Protein AF-A0A3P7J749-F1 (afdb_monomer)

Radius of gyration: 16.27 Å; Cα contacts (8 Å, |Δi|>4): 356; chains: 1; bounding box: 42×40×40 Å

Foldseek 3Di:
DDFDFQFPDDDDPVVCVVPLGAGATEDEDQLVDPDALLRSLCVVVVVQVVFAAEAAYEYEQEDLVRADQDLVSLVVRVVVNVVSCVVVNHAYAYEEELVSCCSNNVQAQDDLRYAYEYEDWQDAEDVTFDDQDCPPDDDTRNDPDHQKYFRHAQYQDPNDGHTDMDGDPVLCVQSVPDDDPPPGHYYDRSD

Sequence (191 aa):
MIIDLHTVRTSNQSVLNAADLGTEVYMSPNPTSTKTGPEQLQELYTNLQANFNVKAIWIQVTSPVKWEPTVAKNIQFISSIIQAAKAYGLAVGIYTSAYDWQQITNDWLGPTDTLLWYWSVLGPGPMAETSNNFEDYHPFGPWKTPAVKQFGQQEPICGQTVNRDVFTPTVLAARSAFTASDGKIQIGGYV

Organism: Strongylus vulgaris (NCBI:txid40348)

Nearest PDB structures (foldseek):
  7s2k-assembly1_B-2  TM=5.329E-01  e=3.077E-02  uncultured bacterium
  2odo-assembly2_D  TM=4.905E-01  e=7.190E-01  Pseudomonas fluorescens
  5hmq-assembly1_A  TM=5.340E-01  e=1.058E+00  Pseudomonas putida KT2440
  5hmq-assembly3_D  TM=5.362E-01  e=1.058E+00  Pseudomonas putida KT2440
  2oog-assembly2_B  TM=5.414E-01  e=1.283E+00  Staphylococcus aureus subsp. aureus N315

Mean predicted aligned error: 7.11 Å

pLDDT: mean 83.07, std 19.98, range [24.33, 98.56]

Structure (mmCIF, N/CA/C/O backbone):
data_AF-A0A3P7J749-F1
#
_entry.id   AF-A0A3P7J749-F1
#
loop_
_atom_site.group_PDB
_atom_site.id
_atom_site.type_symbol
_atom_site.label_atom_id
_atom_site.label_alt_id
_atom_site.label_comp_id
_atom_site.label_asym_id
_atom_site.label_entity_id
_atom_site.label_seq_id
_atom_site.pdbx_PDB_ins_code
_atom_site.Cartn_x
_atom_site.Cartn_y
_atom_site.Cartn_z
_atom_site.occupancy
_atom_site.B_iso_or_equiv
_atom_site.auth_seq_id
_atom_site.auth_comp_id
_atom_site.auth_asym_id
_atom_site.auth_atom_id
_atom_site.pdbx_PDB_model_num
ATOM 1 N N . MET A 1 1 ? -7.971 13.727 -2.329 1.00 26.92 1 MET A N 1
ATOM 2 C CA . MET A 1 1 ? -7.972 12.356 -1.793 1.00 26.92 1 MET A CA 1
ATOM 3 C C . MET A 1 1 ? -8.886 11.550 -2.686 1.00 26.92 1 MET A C 1
ATOM 5 O O . MET A 1 1 ? -10.073 11.836 -2.730 1.00 26.92 1 MET A O 1
ATOM 9 N N . ILE A 1 2 ? -8.301 10.677 -3.500 1.00 24.33 2 ILE A N 1
ATOM 10 C CA . ILE A 1 2 ? -9.057 9.739 -4.328 1.00 24.33 2 ILE A CA 1
ATOM 11 C C . ILE A 1 2 ? -9.310 8.543 -3.412 1.00 24.33 2 ILE A C 1
ATOM 13 O O . ILE A 1 2 ? -8.357 7.908 -2.968 1.00 24.33 2 ILE A O 1
ATOM 17 N N . ILE A 1 3 ? -10.570 8.328 -3.039 1.00 28.81 3 ILE A N 1
ATOM 18 C CA . ILE A 1 3 ? -11.011 7.062 -2.459 1.00 28.81 3 ILE A CA 1
ATOM 19 C C . ILE A 1 3 ? -11.320 6.205 -3.672 1.00 28.81 3 ILE A C 1
ATOM 21 O O . ILE A 1 3 ? -12.324 6.432 -4.342 1.00 28.81 3 ILE A O 1
ATOM 25 N N . ASP A 1 4 ? -10.412 5.304 -4.006 1.00 32.25 4 ASP A N 1
ATOM 26 C CA . ASP A 1 4 ? -10.707 4.266 -4.973 1.00 32.25 4 ASP A CA 1
ATOM 27 C C . ASP A 1 4 ? -10.992 3.003 -4.159 1.00 32.25 4 ASP A C 1
ATOM 29 O O . ASP A 1 4 ? -10.250 2.612 -3.258 1.00 32.25 4 ASP A O 1
ATOM 33 N N . LEU A 1 5 ? -12.202 2.495 -4.345 1.00 34.72 5 LEU A N 1
ATOM 34 C CA . LEU A 1 5 ? -12.727 1.354 -3.626 1.00 34.72 5 LEU A CA 1
ATOM 35 C C . LEU A 1 5 ? -12.514 0.171 -4.565 1.00 34.72 5 LEU A C 1
ATOM 37 O O . LEU A 1 5 ? -13.375 -0.096 -5.404 1.00 34.72 5 LEU A O 1
ATOM 41 N N . HIS A 1 6 ? -11.381 -0.535 -4.448 1.00 42.22 6 HIS A N 1
ATOM 42 C CA . HIS A 1 6 ? -11.204 -1.817 -5.141 1.00 42.22 6 HIS A CA 1
ATOM 43 C C . HIS A 1 6 ? -12.158 -2.831 -4.521 1.00 42.22 6 HIS A C 1
ATOM 45 O O . HIS A 1 6 ? -11.840 -3.592 -3.612 1.00 42.22 6 HIS A O 1
ATOM 51 N N . THR A 1 7 ? -13.386 -2.806 -5.018 1.00 34.72 7 THR A N 1
ATOM 52 C CA . THR A 1 7 ? -14.365 -3.844 -4.769 1.00 34.72 7 THR A CA 1
ATOM 53 C C . THR A 1 7 ? -13.998 -5.000 -5.684 1.00 34.72 7 THR A C 1
ATOM 55 O O . THR A 1 7 ? -14.040 -4.863 -6.910 1.00 34.72 7 THR A O 1
ATOM 58 N N . VAL A 1 8 ? -13.727 -6.176 -5.117 1.00 37.50 8 VAL A N 1
ATOM 59 C CA . VAL A 1 8 ? -14.026 -7.416 -5.834 1.00 37.50 8 VAL A CA 1
ATOM 60 C C . VAL A 1 8 ? -15.555 -7.439 -5.979 1.00 37.50 8 VAL A C 1
ATOM 62 O O . VAL A 1 8 ? -16.259 -7.982 -5.140 1.00 37.50 8 VAL A O 1
ATOM 65 N N . ARG A 1 9 ? -16.043 -6.791 -7.051 1.00 33.16 9 ARG A N 1
ATOM 66 C CA . ARG A 1 9 ? -17.439 -6.606 -7.511 1.00 33.16 9 ARG A CA 1
ATOM 67 C C . ARG A 1 9 ? -18.256 -5.435 -6.917 1.00 33.16 9 ARG A C 1
ATOM 69 O O . ARG A 1 9 ? -18.730 -5.469 -5.794 1.00 33.16 9 ARG A O 1
ATOM 76 N N . THR A 1 10 ? -18.510 -4.459 -7.800 1.00 31.59 10 THR A N 1
ATOM 77 C CA . THR A 1 10 ? -19.740 -3.653 -8.009 1.00 31.59 10 THR A CA 1
ATOM 78 C C . THR A 1 10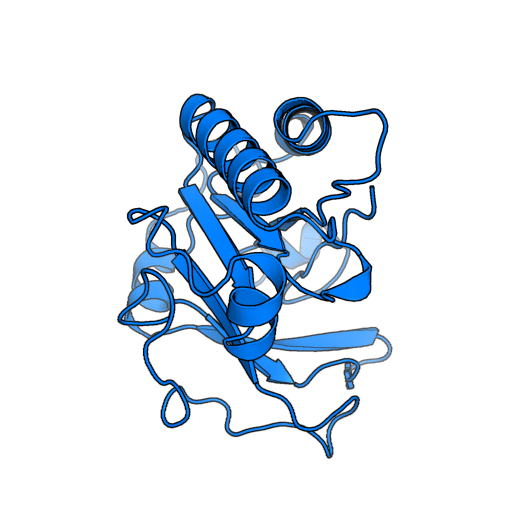 ? -20.405 -2.927 -6.826 1.00 31.59 10 THR A C 1
ATOM 80 O O . THR A 1 10 ? -21.143 -3.529 -6.057 1.00 31.59 10 THR A O 1
ATOM 83 N N . SER A 1 11 ? -20.231 -1.599 -6.811 1.00 31.61 11 SER A N 1
ATOM 84 C CA . SER A 1 11 ? -21.158 -0.455 -6.596 1.00 31.61 11 SER A CA 1
ATOM 85 C C . SER A 1 11 ? -22.596 -0.574 -6.025 1.00 31.61 11 SER A C 1
ATOM 87 O O . SER A 1 11 ? -23.291 0.438 -6.023 1.00 31.61 11 SER A O 1
ATOM 89 N N . ASN A 1 12 ? -23.075 -1.699 -5.487 1.00 35.78 12 ASN A N 1
ATOM 90 C CA . ASN A 1 12 ? -24.399 -1.795 -4.856 1.00 35.78 12 ASN A CA 1
ATOM 91 C C . ASN A 1 12 ? -24.338 -2.601 -3.548 1.00 35.78 12 ASN A C 1
ATOM 93 O O . ASN A 1 12 ? -24.046 -3.796 -3.559 1.00 35.78 12 ASN A O 1
ATOM 97 N N . GLN A 1 13 ? -24.709 -1.960 -2.433 1.00 39.53 13 GLN A N 1
ATOM 98 C CA . GLN A 1 13 ? -24.795 -2.541 -1.079 1.00 39.53 13 GLN A CA 1
ATOM 99 C C . GLN A 1 13 ? -25.553 -3.887 -1.037 1.00 39.53 13 GLN A C 1
ATOM 101 O O . GLN A 1 13 ? -25.248 -4.754 -0.224 1.00 39.53 13 GLN A O 1
ATOM 106 N N . SER A 1 14 ? -26.535 -4.085 -1.924 1.00 35.44 14 SER A N 1
ATOM 107 C CA . SER A 1 14 ? -27.354 -5.301 -2.002 1.00 35.44 14 SER A CA 1
ATOM 108 C C . SER A 1 14 ? -26.658 -6.500 -2.659 1.00 35.44 14 SER A C 1
ATOM 110 O O . SER A 1 14 ? -27.045 -7.634 -2.388 1.00 35.44 14 SER A O 1
ATOM 112 N N . VAL A 1 15 ? -25.636 -6.284 -3.495 1.00 39.41 15 VAL A N 1
ATOM 113 C CA . VAL A 1 15 ? -24.919 -7.360 -4.209 1.00 39.41 15 VAL A CA 1
ATOM 114 C C . VAL A 1 15 ? -23.793 -7.941 -3.350 1.00 39.41 15 VAL A C 1
ATOM 116 O O . VAL A 1 15 ? -23.553 -9.146 -3.394 1.00 39.41 15 VAL A O 1
ATOM 119 N N . LEU A 1 16 ? -23.159 -7.112 -2.515 1.00 40.31 16 LEU A N 1
ATOM 120 C CA . LEU A 1 16 ? -22.090 -7.526 -1.598 1.00 40.31 16 LEU A CA 1
ATOM 121 C C . LEU A 1 16 ? -22.583 -8.548 -0.559 1.00 40.31 16 LEU A C 1
ATOM 123 O O . LEU A 1 16 ? -21.931 -9.564 -0.338 1.00 40.31 16 LEU A O 1
ATOM 127 N N . ASN A 1 17 ? -23.787 -8.343 -0.011 1.00 39.31 17 ASN A N 1
ATOM 128 C CA . ASN A 1 17 ? -24.406 -9.269 0.947 1.00 39.31 17 ASN A CA 1
ATOM 129 C C . ASN A 1 17 ? -24.832 -10.613 0.327 1.00 39.31 17 ASN A C 1
ATOM 131 O O . ASN A 1 17 ? -24.989 -11.592 1.048 1.00 39.31 17 ASN A O 1
ATOM 135 N N . ALA A 1 18 ? -25.051 -10.674 -0.991 1.00 33.12 18 ALA A N 1
ATOM 136 C CA . ALA A 1 18 ? -25.583 -11.862 -1.663 1.00 33.12 18 ALA A CA 1
ATOM 137 C C . ALA A 1 18 ? -24.499 -12.843 -2.149 1.00 33.12 18 ALA A C 1
ATOM 139 O O . ALA A 1 18 ? -24.830 -13.959 -2.545 1.00 33.12 18 ALA A O 1
ATOM 140 N N . ALA A 1 19 ? -23.225 -12.435 -2.153 1.00 43.31 19 ALA A N 1
ATOM 141 C CA . ALA A 1 19 ? -22.139 -13.195 -2.775 1.00 43.31 19 ALA A CA 1
ATOM 142 C C . ALA A 1 19 ? -20.995 -13.594 -1.821 1.00 43.31 19 ALA A C 1
ATOM 144 O O . ALA A 1 19 ? -20.033 -14.193 -2.295 1.00 43.31 19 ALA A O 1
ATOM 145 N N . ASP A 1 20 ? -21.087 -13.276 -0.522 1.00 48.56 20 ASP A N 1
ATOM 146 C CA . ASP A 1 20 ? -20.036 -13.539 0.486 1.00 48.56 20 ASP A CA 1
ATOM 147 C C . ASP A 1 20 ? -18.649 -13.005 0.064 1.00 48.56 20 ASP A C 1
ATOM 149 O O . ASP A 1 20 ? -17.594 -13.604 0.278 1.00 48.56 20 ASP A O 1
ATOM 153 N N . LEU A 1 21 ? -18.650 -11.865 -0.633 1.00 55.81 21 LEU A N 1
ATOM 154 C CA . LEU A 1 21 ? -17.439 -11.249 -1.158 1.00 55.81 21 LEU A CA 1
ATOM 155 C C . LEU A 1 21 ? -16.881 -10.287 -0.114 1.00 55.81 21 LEU A C 1
ATOM 157 O O . LEU A 1 21 ? -17.451 -9.223 0.136 1.00 55.81 21 LEU A O 1
ATOM 161 N N . GLY A 1 22 ? -15.742 -10.655 0.475 1.00 64.81 22 GLY A N 1
ATOM 162 C CA . GLY A 1 22 ? -14.985 -9.761 1.345 1.00 64.81 22 GLY A CA 1
ATOM 163 C C . GLY A 1 22 ? -14.679 -8.438 0.637 1.00 64.81 22 GLY A C 1
ATOM 164 O O . GLY A 1 22 ? -14.248 -8.422 -0.518 1.00 64.81 22 GLY A O 1
ATOM 165 N N . THR A 1 23 ? -14.931 -7.324 1.323 1.00 74.75 23 THR A N 1
ATOM 166 C CA . THR A 1 23 ? -14.656 -5.975 0.815 1.00 74.75 23 THR A CA 1
ATOM 167 C C . THR A 1 23 ? -13.385 -5.449 1.462 1.00 74.75 23 THR A C 1
ATOM 169 O O . THR A 1 23 ? -13.290 -5.418 2.683 1.00 74.75 23 THR A O 1
ATOM 172 N N . GLU A 1 24 ? -12.428 -4.999 0.659 1.00 80.31 24 GLU A N 1
ATOM 173 C CA . GLU A 1 24 ? -11.208 -4.330 1.115 1.00 80.31 24 GLU A CA 1
ATOM 174 C C . GLU A 1 24 ? -11.256 -2.850 0.704 1.00 80.31 24 GLU A C 1
ATOM 176 O O . GLU A 1 24 ? -11.949 -2.476 -0.243 1.00 80.31 24 GLU A O 1
ATOM 181 N N . VAL A 1 25 ? -10.533 -1.990 1.421 1.00 85.88 25 VAL A N 1
ATOM 182 C CA . VAL A 1 25 ? -10.400 -0.568 1.072 1.00 85.88 25 VAL A CA 1
ATOM 183 C C . VAL A 1 25 ? -8.941 -0.165 1.098 1.00 85.88 25 VAL A C 1
ATOM 185 O O . VAL A 1 25 ? -8.191 -0.603 1.973 1.00 85.88 25 VAL A O 1
ATOM 188 N N . TYR A 1 26 ? -8.549 0.715 0.183 1.00 88.00 26 TYR A N 1
ATOM 189 C CA . TYR A 1 26 ? -7.258 1.370 0.256 1.00 88.00 26 TYR A CA 1
ATOM 190 C C . TYR A 1 26 ? -7.395 2.886 0.297 1.00 88.00 26 TYR A C 1
ATOM 192 O O . TYR A 1 26 ? -8.353 3.475 -0.201 1.00 88.00 26 TYR A O 1
ATOM 200 N N . MET A 1 27 ? -6.400 3.525 0.899 1.00 92.38 27 MET A N 1
ATOM 201 C CA . MET A 1 27 ? -6.177 4.956 0.774 1.00 92.38 27 MET A CA 1
ATOM 202 C C . MET A 1 27 ? -5.081 5.216 -0.253 1.00 92.38 27 MET A C 1
ATOM 204 O O . MET A 1 27 ? -4.057 4.533 -0.245 1.00 92.38 27 MET A O 1
ATOM 208 N N . SER A 1 28 ? -5.270 6.235 -1.090 1.00 93.50 28 SER A N 1
ATOM 209 C CA . SER A 1 28 ? -4.218 6.829 -1.918 1.00 93.50 28 SER A CA 1
ATOM 210 C C . SER A 1 28 ? -3.639 8.045 -1.192 1.00 93.50 28 SER A C 1
ATOM 212 O O . SER A 1 28 ? -4.253 9.120 -1.239 1.00 93.50 28 SER A O 1
ATOM 214 N N . PRO A 1 29 ? -2.494 7.910 -0.498 1.00 93.88 29 PRO A N 1
ATOM 215 C CA . PRO A 1 29 ? -1.914 9.002 0.263 1.00 93.88 29 PRO A CA 1
ATOM 216 C C . PRO A 1 29 ? -1.421 10.112 -0.667 1.00 93.88 29 PRO A C 1
ATOM 218 O O . PRO A 1 29 ? -0.960 9.860 -1.780 1.00 93.88 29 PRO A O 1
ATOM 221 N N . ASN A 1 30 ? -1.499 11.350 -0.192 1.00 94.50 30 ASN A N 1
ATOM 222 C CA . ASN A 1 30 ? -0.971 12.516 -0.886 1.00 94.50 30 ASN A CA 1
ATOM 223 C C . ASN A 1 30 ? 0.073 13.216 0.001 1.00 94.50 30 ASN A C 1
ATOM 225 O O . ASN A 1 30 ? -0.301 14.109 0.767 1.00 94.50 30 ASN A O 1
ATOM 229 N N . PRO A 1 31 ? 1.356 12.815 -0.057 1.00 93.31 31 PRO A N 1
ATOM 230 C CA . PRO A 1 31 ? 2.399 13.377 0.801 1.00 93.31 31 PRO A CA 1
ATOM 231 C C . PRO A 1 31 ? 2.688 14.857 0.515 1.00 93.31 31 PRO A C 1
ATOM 233 O O . PRO A 1 31 ? 3.169 15.553 1.401 1.00 93.31 31 PRO A O 1
ATOM 236 N N . THR A 1 32 ? 2.330 15.362 -0.673 1.00 90.00 32 THR A N 1
ATOM 237 C CA . THR A 1 32 ? 2.506 16.774 -1.055 1.00 90.00 32 THR A CA 1
ATOM 238 C C . THR A 1 32 ? 1.294 17.648 -0.693 1.00 90.00 32 THR A C 1
ATOM 240 O O . THR A 1 32 ? 1.193 18.796 -1.127 1.00 90.00 32 THR A O 1
ATOM 243 N N . SER A 1 33 ? 0.310 17.100 0.029 1.00 92.81 33 SER A N 1
ATOM 244 C CA . SER A 1 33 ? -0.849 17.848 0.524 1.00 92.81 33 SER A CA 1
ATOM 245 C C . SER A 1 33 ? -0.475 18.747 1.707 1.00 92.81 33 SER A C 1
ATOM 247 O O . SER A 1 33 ? 0.527 18.536 2.378 1.00 92.81 33 SER A O 1
ATOM 249 N N . THR A 1 34 ? -1.339 19.712 2.028 1.00 93.88 34 THR A N 1
ATOM 250 C CA . THR A 1 34 ? -1.275 20.443 3.301 1.00 93.88 34 THR A CA 1
ATOM 251 C C . THR A 1 34 ? -1.708 19.595 4.501 1.00 93.88 34 THR A C 1
ATOM 253 O O . THR A 1 34 ? -1.425 19.983 5.630 1.00 93.88 34 THR A O 1
ATOM 256 N N . LYS A 1 35 ? -2.389 18.460 4.277 1.00 95.12 35 LYS A N 1
ATOM 257 C CA . LYS A 1 35 ? -2.822 17.531 5.331 1.00 95.12 35 LYS A CA 1
ATOM 258 C C . LYS A 1 35 ? -1.762 16.475 5.607 1.00 95.12 35 LYS A C 1
ATOM 260 O O . LYS A 1 35 ? -1.251 15.838 4.682 1.00 95.12 35 LYS A O 1
ATOM 265 N N . THR A 1 36 ? -1.519 16.222 6.882 1.00 97.50 36 THR A N 1
ATOM 266 C CA . THR A 1 36 ? -0.679 15.132 7.377 1.00 97.50 36 THR A CA 1
ATOM 267 C C . THR A 1 36 ? -1.275 13.759 7.047 1.00 97.50 36 THR A C 1
ATOM 269 O O . THR A 1 36 ? -2.463 13.618 6.751 1.00 97.50 36 THR A O 1
ATOM 272 N N . GLY A 1 37 ? -0.445 12.717 7.121 1.00 96.44 37 GLY A N 1
ATOM 273 C CA . GLY A 1 37 ? -0.883 11.334 6.932 1.00 96.44 37 GLY A CA 1
ATOM 274 C C . GLY A 1 37 ? -2.047 10.929 7.853 1.00 96.44 37 GLY A C 1
ATOM 275 O O . GLY A 1 37 ? -3.052 10.422 7.349 1.00 96.4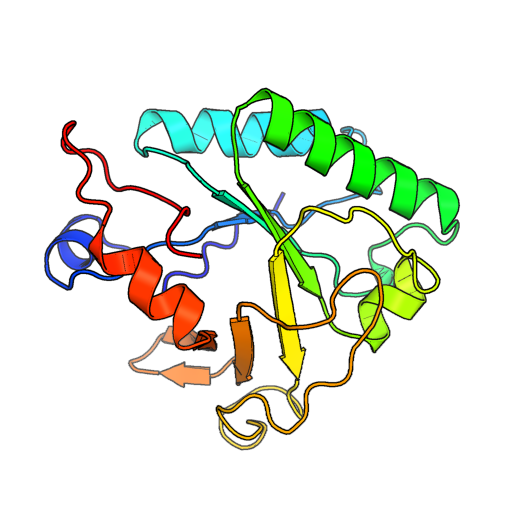4 37 GLY A O 1
ATOM 276 N N . PRO A 1 38 ? -1.973 11.196 9.173 1.00 98.12 38 PRO A N 1
ATOM 277 C CA . PRO A 1 38 ? -3.061 10.913 10.104 1.00 98.12 38 PRO A CA 1
ATOM 278 C C . PRO A 1 38 ? -4.364 11.640 9.768 1.00 98.12 38 PRO A C 1
ATOM 280 O O . PRO A 1 38 ? -5.420 11.025 9.852 1.00 98.12 38 PRO A O 1
ATOM 283 N N . GLU A 1 39 ? -4.315 12.903 9.334 1.00 97.69 39 GLU A N 1
ATOM 284 C CA . GLU A 1 39 ? -5.521 13.646 8.932 1.00 97.69 39 GLU A CA 1
ATOM 285 C C . GLU A 1 39 ? -6.179 13.028 7.691 1.00 97.69 39 GLU A C 1
ATOM 287 O O . GLU A 1 39 ? -7.398 12.861 7.652 1.00 97.69 39 GLU A O 1
ATOM 292 N N . GLN A 1 40 ? -5.380 12.626 6.692 1.00 97.19 40 GLN A N 1
ATOM 293 C CA . GLN A 1 40 ? 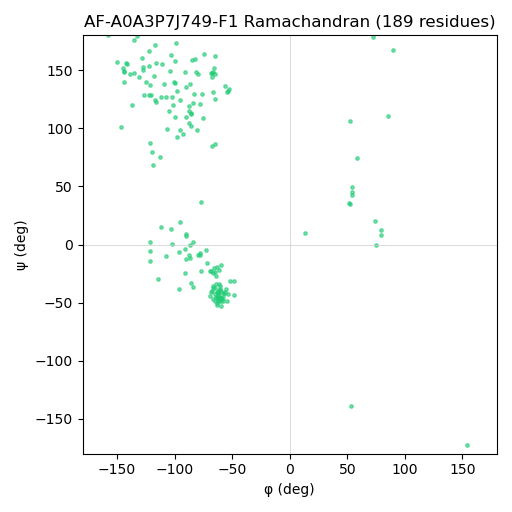-5.898 11.944 5.498 1.00 97.19 40 GLN A CA 1
ATOM 294 C C . GLN A 1 40 ? -6.560 10.609 5.852 1.00 97.19 40 GLN A C 1
ATOM 296 O O . GLN A 1 40 ? -7.626 10.281 5.329 1.00 97.19 40 GLN A O 1
ATOM 301 N N . LEU A 1 41 ? -5.957 9.852 6.771 1.00 96.31 41 LEU A N 1
ATOM 302 C CA . LEU A 1 41 ? -6.544 8.614 7.264 1.00 96.31 41 LEU A CA 1
ATOM 303 C C . LEU A 1 41 ? -7.832 8.861 8.058 1.00 96.31 41 LEU A C 1
ATOM 305 O O . LEU A 1 41 ? -8.823 8.165 7.846 1.00 96.31 41 LEU A O 1
ATOM 309 N N . GLN A 1 42 ? -7.820 9.823 8.980 1.00 95.38 42 GLN A N 1
ATOM 310 C CA . GLN A 1 42 ? -8.958 10.123 9.844 1.00 95.38 42 GLN A CA 1
ATOM 311 C C . GLN A 1 42 ? -10.198 10.482 9.021 1.00 95.38 42 GLN A C 1
ATOM 313 O O . GLN A 1 42 ? -11.297 10.021 9.335 1.00 95.38 42 GLN A O 1
ATOM 318 N N . GLU A 1 43 ? -10.028 11.265 7.957 1.00 93.50 43 GLU A N 1
ATOM 319 C CA . GLU A 1 43 ? -11.110 11.616 7.036 1.00 93.50 43 GLU A CA 1
ATOM 320 C C . GLU A 1 43 ? -11.685 10.390 6.326 1.00 93.50 43 GLU A C 1
ATOM 322 O O . GLU A 1 43 ? -12.905 10.223 6.285 1.00 93.50 43 GLU A O 1
ATOM 327 N N . LEU A 1 44 ? -10.831 9.505 5.803 1.00 90.88 44 LEU A N 1
ATOM 328 C CA . LEU A 1 44 ? -11.284 8.251 5.200 1.00 90.88 44 LEU A CA 1
ATOM 329 C C . LEU A 1 44 ? -12.045 7.393 6.220 1.00 90.88 44 LEU A C 1
ATOM 331 O O . LEU A 1 44 ? -13.178 6.980 5.973 1.00 90.88 44 LEU A O 1
ATOM 335 N N . TYR A 1 45 ? -11.427 7.141 7.370 1.00 91.50 45 TYR A N 1
ATOM 336 C CA . TYR A 1 45 ? -11.947 6.243 8.392 1.00 91.50 45 TYR A CA 1
ATOM 337 C C . TYR A 1 45 ? -13.286 6.726 8.956 1.00 91.50 45 TYR A C 1
ATOM 339 O O . TYR A 1 45 ? -14.244 5.955 8.993 1.00 91.50 45 TYR A O 1
ATOM 347 N N . THR A 1 46 ? -13.393 8.009 9.312 1.00 90.75 46 THR A N 1
ATOM 348 C CA . THR A 1 46 ? -14.630 8.586 9.868 1.00 90.75 46 THR A CA 1
ATOM 349 C C . THR A 1 46 ? -15.792 8.480 8.878 1.00 90.75 46 THR A C 1
ATOM 351 O O . THR A 1 46 ? -16.910 8.146 9.270 1.00 90.75 46 THR A O 1
ATOM 354 N N . ASN A 1 47 ? -15.529 8.699 7.585 1.00 88.12 47 ASN A N 1
ATOM 355 C CA . ASN A 1 47 ? -16.548 8.568 6.542 1.00 88.12 47 ASN A CA 1
ATOM 356 C C . ASN A 1 47 ? -17.006 7.115 6.355 1.00 88.12 47 ASN A C 1
ATOM 358 O O . ASN A 1 47 ? -18.200 6.862 6.186 1.00 88.12 47 ASN A O 1
ATOM 362 N N . LEU A 1 48 ? -16.083 6.150 6.409 1.00 86.88 48 LEU A N 1
ATOM 363 C CA . LEU A 1 48 ? -16.425 4.733 6.276 1.00 86.88 48 LEU A CA 1
ATOM 364 C C . LEU A 1 48 ? -17.206 4.218 7.489 1.00 86.88 48 LEU A C 1
ATOM 366 O O . LEU A 1 48 ? -18.220 3.539 7.327 1.00 86.88 48 LEU A O 1
ATOM 370 N N . GLN A 1 49 ? -16.791 4.567 8.708 1.00 87.50 49 GLN A N 1
ATOM 371 C CA . GLN A 1 49 ? -17.411 4.037 9.927 1.00 87.50 49 GLN A CA 1
ATOM 372 C C . GLN A 1 49 ? -18.881 4.421 10.121 1.00 87.50 49 GLN A C 1
ATOM 374 O O . GLN A 1 49 ? -19.612 3.732 10.845 1.00 87.50 49 GLN A O 1
ATOM 379 N N . ALA A 1 50 ? -19.347 5.469 9.436 1.00 86.62 50 ALA A N 1
ATOM 380 C CA . ALA A 1 50 ? -20.762 5.819 9.402 1.00 86.62 50 ALA A CA 1
ATOM 381 C C . ALA A 1 50 ? -21.629 4.620 8.971 1.00 86.62 50 ALA A C 1
ATOM 383 O O . ALA A 1 50 ? -22.628 4.316 9.624 1.00 86.62 50 ALA A O 1
ATOM 384 N N . ASN A 1 51 ? -21.189 3.874 7.950 1.00 81.56 51 ASN A N 1
ATOM 385 C CA . ASN A 1 51 ? -21.977 2.811 7.316 1.00 81.56 51 ASN A CA 1
ATOM 386 C C . ASN A 1 51 ? -21.322 1.419 7.365 1.00 81.56 51 ASN A C 1
ATOM 388 O O . ASN A 1 51 ? -22.004 0.423 7.130 1.00 81.56 51 ASN A O 1
ATOM 392 N N . PHE A 1 52 ? -20.032 1.334 7.698 1.00 83.44 52 PHE A N 1
ATOM 393 C CA . PHE A 1 52 ? -19.244 0.102 7.620 1.00 83.44 52 PHE A CA 1
ATOM 394 C C . PHE A 1 52 ? -18.531 -0.227 8.932 1.00 83.44 52 PHE A C 1
ATOM 396 O O . PHE A 1 52 ? -18.168 0.660 9.705 1.00 83.44 52 PHE A O 1
ATOM 403 N N . ASN A 1 53 ? -18.278 -1.515 9.155 1.00 85.81 53 ASN A N 1
ATOM 404 C CA . ASN A 1 53 ? -17.379 -1.988 10.203 1.00 85.81 53 ASN A CA 1
ATOM 405 C C . ASN A 1 53 ? -15.976 -2.157 9.606 1.00 85.81 53 ASN A C 1
ATOM 407 O O . ASN A 1 53 ? -15.679 -3.168 8.975 1.00 85.81 53 ASN A O 1
ATOM 411 N N . VAL A 1 54 ? -15.133 -1.135 9.749 1.00 87.38 54 VAL A N 1
ATOM 412 C CA . VAL A 1 54 ? -13.777 -1.131 9.179 1.00 87.38 54 VAL A CA 1
ATOM 413 C C . VAL A 1 54 ? -12.819 -1.861 10.119 1.00 87.38 54 VAL A C 1
ATOM 415 O O . VAL A 1 54 ? -12.681 -1.477 11.280 1.00 87.38 54 VAL A O 1
ATOM 418 N N . LYS A 1 55 ? -12.166 -2.911 9.619 1.00 89.94 55 LYS A N 1
ATOM 419 C CA . LYS A 1 55 ? -11.201 -3.755 10.341 1.00 89.94 55 LYS A CA 1
ATOM 420 C C . LYS A 1 55 ? -9.789 -3.665 9.788 1.00 89.94 55 LYS A C 1
ATOM 422 O O . LYS A 1 55 ? -8.838 -3.814 10.549 1.00 89.94 55 LYS A O 1
ATOM 427 N N . ALA A 1 56 ? -9.647 -3.411 8.493 1.00 88.75 56 ALA A N 1
ATOM 428 C CA . ALA A 1 56 ? -8.350 -3.229 7.865 1.00 88.75 56 ALA A CA 1
ATOM 429 C C . ALA A 1 56 ? -8.398 -2.144 6.794 1.00 88.75 56 ALA A C 1
ATOM 431 O O . ALA A 1 56 ? -9.458 -1.858 6.232 1.00 88.75 56 ALA A O 1
ATOM 432 N N . ILE A 1 57 ? -7.234 -1.566 6.518 1.00 91.38 57 ILE A N 1
ATOM 433 C CA . ILE A 1 57 ? -7.019 -0.642 5.407 1.00 91.38 57 ILE A CA 1
ATOM 434 C C . ILE A 1 57 ? -5.721 -0.991 4.682 1.00 91.38 57 ILE A C 1
ATOM 436 O O . ILE A 1 57 ? -4.732 -1.398 5.298 1.00 91.38 57 ILE A O 1
ATOM 440 N N . TRP A 1 58 ? -5.703 -0.748 3.380 1.00 94.56 58 TRP A N 1
ATOM 441 C CA . TRP A 1 58 ? -4.498 -0.790 2.563 1.00 94.56 58 TRP A CA 1
ATOM 442 C C . TRP A 1 58 ? -3.979 0.628 2.311 1.00 94.56 58 TRP A C 1
ATOM 444 O O . TRP A 1 58 ? -4.743 1.557 2.059 1.00 94.56 58 TRP A O 1
ATOM 454 N N . ILE A 1 59 ? -2.668 0.823 2.361 1.00 96.56 59 ILE A N 1
ATOM 455 C CA . ILE A 1 59 ? -2.018 2.092 2.026 1.00 96.56 59 ILE A CA 1
ATOM 456 C C . ILE A 1 59 ? -1.363 1.917 0.661 1.00 96.56 59 ILE A C 1
ATOM 458 O O . ILE A 1 59 ? -0.437 1.119 0.515 1.00 96.56 59 ILE A O 1
ATOM 462 N N . GLN A 1 60 ? -1.829 2.656 -0.344 1.00 97.12 60 GLN A N 1
ATOM 463 C CA . GLN A 1 60 ? -1.236 2.628 -1.678 1.00 97.12 60 GLN A CA 1
ATOM 464 C C . GLN A 1 60 ? 0.088 3.399 -1.688 1.00 97.12 60 GLN A C 1
ATOM 466 O O . GLN A 1 60 ? 0.113 4.627 -1.649 1.00 97.12 60 GLN A O 1
ATOM 471 N N . VAL A 1 61 ? 1.194 2.668 -1.792 1.00 97.88 61 VAL A N 1
ATOM 472 C CA . VAL A 1 61 ? 2.559 3.191 -1.913 1.00 97.88 61 VAL A CA 1
ATOM 473 C C . VAL A 1 61 ? 3.078 2.844 -3.303 1.00 97.88 61 VAL A C 1
ATOM 475 O O . VAL A 1 61 ? 3.845 1.909 -3.495 1.00 97.88 61 VAL A O 1
ATOM 478 N N . THR A 1 62 ? 2.588 3.579 -4.298 1.00 96.44 62 THR A N 1
ATOM 479 C CA . THR A 1 62 ? 2.926 3.390 -5.716 1.00 96.44 62 THR A CA 1
ATOM 480 C C . THR A 1 62 ? 3.207 4.731 -6.378 1.00 96.44 62 THR A C 1
ATOM 482 O O . THR A 1 62 ? 2.998 5.783 -5.765 1.00 96.44 62 THR A O 1
ATOM 485 N N . SER A 1 63 ? 3.608 4.702 -7.653 1.00 95.56 63 SER A N 1
ATOM 486 C CA . SER A 1 63 ? 3.823 5.903 -8.470 1.00 95.56 63 SER A CA 1
ATOM 487 C C . SER A 1 63 ? 4.866 6.844 -7.846 1.00 95.56 63 SER A C 1
ATOM 489 O O . SER A 1 63 ? 4.486 7.899 -7.334 1.00 95.56 63 SER A O 1
ATOM 491 N N . PRO A 1 64 ? 6.174 6.522 -7.901 1.00 97.44 64 PRO A N 1
ATOM 492 C CA . PRO A 1 64 ? 7.226 7.257 -7.188 1.00 97.44 64 PRO A CA 1
ATOM 493 C C . PRO A 1 64 ? 7.214 8.772 -7.428 1.00 97.44 64 PRO A C 1
ATOM 495 O O . PRO A 1 64 ? 7.487 9.553 -6.527 1.00 97.44 64 PRO A O 1
ATOM 498 N N . VAL A 1 65 ? 6.779 9.198 -8.616 1.00 96.56 65 VAL A N 1
ATOM 499 C CA . VAL A 1 65 ? 6.599 10.609 -8.998 1.00 96.56 65 VAL A CA 1
ATOM 500 C C . VAL A 1 65 ? 5.599 11.399 -8.137 1.00 96.56 65 VAL A C 1
ATOM 502 O O . VAL A 1 65 ? 5.603 12.624 -8.187 1.00 96.56 65 VAL A O 1
ATOM 505 N N . LYS A 1 66 ? 4.722 10.730 -7.377 1.00 95.56 66 LYS A N 1
ATOM 506 C CA . LYS A 1 66 ? 3.754 11.360 -6.457 1.00 95.56 66 LYS A CA 1
ATOM 507 C C . LYS A 1 66 ? 4.295 11.530 -5.033 1.00 95.56 66 LYS A C 1
ATOM 509 O O . LYS A 1 66 ? 3.589 12.069 -4.183 1.00 95.56 66 LYS A O 1
ATOM 514 N N . TRP A 1 67 ? 5.501 11.039 -4.765 1.00 97.38 67 TRP A N 1
ATOM 515 C CA . TRP A 1 67 ? 6.125 11.048 -3.447 1.00 97.38 67 TRP A CA 1
ATOM 516 C C . TRP A 1 67 ? 7.194 12.133 -3.341 1.00 97.38 67 TRP A C 1
ATOM 518 O O . TRP A 1 67 ? 7.651 12.685 -4.342 1.00 97.38 67 TRP A O 1
ATOM 528 N N . GLU A 1 68 ? 7.589 12.465 -2.112 1.00 95.81 68 GLU A N 1
ATOM 529 C CA . GLU A 1 68 ? 8.642 13.450 -1.891 1.00 95.81 68 GLU A CA 1
ATOM 530 C C . GLU A 1 68 ? 9.989 12.898 -2.390 1.00 95.81 68 GLU A C 1
ATOM 532 O O . GLU A 1 68 ? 10.290 11.723 -2.166 1.00 95.81 68 GLU A O 1
ATOM 537 N N . PRO A 1 69 ? 10.875 13.735 -2.960 1.00 94.81 69 PRO A N 1
ATOM 538 C CA . PRO A 1 69 ? 12.238 13.314 -3.299 1.00 94.81 69 PRO A CA 1
ATOM 539 C C . PRO A 1 69 ? 13.053 12.871 -2.074 1.00 94.81 69 PRO A C 1
ATOM 541 O O . PRO A 1 69 ? 14.053 12.167 -2.189 1.00 94.81 69 PRO A O 1
ATOM 544 N N . THR A 1 70 ? 12.661 13.322 -0.878 1.00 96.88 70 THR A N 1
ATOM 545 C CA . THR A 1 70 ? 13.321 12.959 0.376 1.00 96.88 70 THR A CA 1
ATOM 546 C C . THR A 1 70 ? 12.722 11.676 0.945 1.00 96.88 70 THR A C 1
ATOM 548 O O . THR A 1 70 ? 11.673 11.708 1.588 1.00 96.88 70 THR A O 1
ATOM 551 N N . VAL A 1 71 ? 13.451 10.566 0.811 1.00 97.50 71 VAL A N 1
ATOM 552 C CA . VAL A 1 71 ? 13.079 9.241 1.346 1.00 97.50 71 VAL A CA 1
ATOM 553 C C . VAL A 1 71 ? 12.648 9.292 2.817 1.00 97.50 71 VAL A C 1
ATOM 555 O O . VAL A 1 71 ? 11.625 8.722 3.186 1.00 97.50 71 VAL A O 1
ATOM 558 N N . ALA A 1 72 ? 13.374 10.029 3.664 1.00 98.12 72 ALA A N 1
ATOM 559 C CA . ALA A 1 72 ? 13.040 10.145 5.085 1.00 98.12 72 ALA A CA 1
ATOM 560 C C . ALA A 1 72 ? 11.642 10.751 5.330 1.00 98.12 72 ALA A C 1
ATOM 562 O O . ALA A 1 72 ? 10.938 10.307 6.236 1.00 98.12 72 ALA A O 1
ATOM 563 N N . LYS A 1 73 ? 11.207 11.715 4.501 1.00 97.69 73 LYS A N 1
ATOM 564 C CA . LYS A 1 73 ? 9.854 12.288 4.588 1.00 97.69 73 LYS A CA 1
ATOM 565 C C . LYS A 1 73 ? 8.794 11.268 4.186 1.00 97.69 73 LYS A C 1
ATOM 567 O O . LYS A 1 73 ? 7.776 11.173 4.865 1.00 97.69 73 LYS A O 1
ATOM 572 N N . ASN A 1 74 ? 9.046 10.475 3.142 1.00 98.25 74 ASN A N 1
ATOM 573 C CA . ASN A 1 74 ? 8.133 9.409 2.721 1.00 98.25 74 ASN A CA 1
ATOM 574 C C . ASN A 1 74 ? 7.960 8.364 3.826 1.00 98.25 74 ASN A C 1
ATOM 576 O O . ASN A 1 74 ? 6.831 8.047 4.195 1.00 98.25 74 ASN A O 1
ATOM 580 N N . ILE A 1 75 ? 9.066 7.888 4.410 1.00 98.31 75 ILE A N 1
ATOM 581 C CA . ILE A 1 75 ? 9.042 6.926 5.523 1.00 98.31 75 ILE A CA 1
ATOM 582 C C . ILE A 1 75 ? 8.279 7.501 6.719 1.00 98.31 75 ILE A C 1
ATOM 584 O O . ILE A 1 75 ? 7.428 6.814 7.286 1.00 98.31 75 ILE A O 1
ATOM 588 N N . GLN A 1 76 ? 8.545 8.755 7.099 1.00 98.06 76 GLN A N 1
ATOM 589 C CA . GLN A 1 76 ? 7.842 9.411 8.204 1.00 98.06 76 GLN A CA 1
ATOM 590 C C . GLN A 1 76 ? 6.338 9.529 7.922 1.00 98.06 76 GLN A C 1
ATOM 592 O O . GLN A 1 76 ? 5.519 9.233 8.794 1.00 98.06 76 GLN A O 1
ATOM 597 N N . PHE A 1 77 ? 5.969 9.920 6.703 1.00 98.25 77 PHE A N 1
ATOM 598 C CA . PHE A 1 77 ? 4.580 10.059 6.286 1.00 98.25 77 PHE A CA 1
ATOM 599 C C . PHE A 1 77 ? 3.847 8.709 6.314 1.00 98.25 77 PHE A C 1
ATOM 601 O O . PHE A 1 77 ? 2.820 8.593 6.983 1.00 98.25 77 PHE A O 1
ATOM 608 N N . ILE A 1 78 ? 4.420 7.663 5.708 1.00 98.31 78 ILE A N 1
ATOM 609 C CA . ILE A 1 78 ? 3.877 6.293 5.737 1.00 98.31 78 ILE A CA 1
ATOM 610 C C . ILE A 1 78 ? 3.744 5.799 7.185 1.00 98.31 78 ILE A C 1
ATOM 612 O O . ILE A 1 78 ? 2.670 5.355 7.591 1.00 98.31 78 ILE A O 1
ATOM 616 N N . SER A 1 79 ? 4.798 5.950 7.994 1.00 98.12 79 SER A N 1
ATOM 617 C CA . SER A 1 79 ? 4.808 5.551 9.410 1.00 98.12 79 SER A CA 1
ATOM 618 C C . SER A 1 79 ? 3.697 6.224 10.211 1.00 98.12 79 SER A C 1
ATOM 620 O O . SER A 1 79 ? 3.035 5.565 11.010 1.00 98.12 79 SER A O 1
ATOM 622 N N . SER A 1 80 ? 3.469 7.521 9.988 1.00 98.31 80 SER A N 1
ATOM 623 C CA . SER A 1 80 ? 2.432 8.274 10.699 1.00 98.31 80 SER A CA 1
ATOM 624 C C . SER A 1 80 ? 1.019 7.771 10.380 1.00 98.31 80 SER A C 1
ATOM 626 O O . SER A 1 80 ? 0.195 7.658 11.286 1.00 98.31 80 SER A O 1
ATOM 628 N N . ILE A 1 81 ? 0.760 7.376 9.127 1.00 98.25 81 ILE A N 1
ATOM 629 C CA . ILE A 1 81 ? -0.509 6.757 8.718 1.00 98.25 81 ILE A CA 1
ATOM 630 C C . ILE A 1 81 ? -0.683 5.407 9.418 1.00 98.25 81 ILE A C 1
ATOM 632 O O . ILE A 1 81 ? -1.726 5.157 10.018 1.00 98.25 81 ILE A O 1
ATOM 636 N N . ILE A 1 82 ? 0.345 4.551 9.384 1.00 97.81 82 ILE A N 1
ATOM 637 C CA . ILE A 1 82 ? 0.304 3.222 10.016 1.00 97.81 82 ILE A CA 1
ATOM 638 C C . ILE A 1 82 ? 0.021 3.345 11.516 1.00 97.81 82 ILE A C 1
ATOM 640 O O . ILE A 1 82 ? -0.818 2.621 12.047 1.00 97.81 82 ILE A O 1
ATOM 644 N N . GLN A 1 83 ? 0.704 4.261 12.207 1.00 97.56 83 GLN A N 1
ATOM 645 C CA . GLN A 1 83 ? 0.508 4.484 13.641 1.00 97.56 83 GLN A CA 1
ATOM 646 C C . GLN A 1 83 ? -0.919 4.944 13.952 1.00 97.56 83 GLN A C 1
ATOM 648 O O . GLN A 1 83 ? -1.546 4.403 14.862 1.00 97.56 83 GLN A O 1
ATOM 653 N N . ALA A 1 84 ? -1.453 5.889 13.175 1.00 97.88 84 ALA A N 1
ATOM 654 C CA . ALA A 1 84 ? -2.824 6.360 13.338 1.00 97.88 84 ALA A CA 1
ATOM 655 C C . ALA A 1 84 ? -3.853 5.240 13.088 1.00 97.88 84 ALA A C 1
ATOM 657 O O . ALA A 1 84 ? -4.794 5.087 13.862 1.00 97.88 84 ALA A O 1
ATOM 658 N N . ALA A 1 85 ? -3.645 4.397 12.072 1.00 96.31 85 ALA A N 1
ATOM 659 C CA . ALA A 1 85 ? -4.521 3.258 11.789 1.00 96.31 85 ALA A CA 1
ATOM 660 C C . ALA A 1 85 ? -4.527 2.238 12.931 1.00 96.31 85 ALA A C 1
ATOM 662 O O . ALA A 1 85 ? -5.590 1.815 13.386 1.00 96.31 85 ALA A O 1
ATOM 663 N N . LYS A 1 86 ? -3.345 1.904 13.459 1.00 95.06 86 LYS A N 1
ATOM 664 C CA . LYS A 1 86 ? -3.221 1.001 14.610 1.00 95.06 86 LYS A CA 1
ATOM 665 C C . LYS A 1 86 ? -3.857 1.580 15.873 1.00 95.06 86 LYS A C 1
ATOM 667 O O . LYS A 1 86 ? -4.448 0.827 16.640 1.00 95.06 86 LYS A O 1
ATOM 672 N N . ALA A 1 87 ? -3.809 2.899 16.068 1.00 96.44 87 ALA A N 1
ATOM 673 C CA . ALA A 1 87 ? -4.502 3.561 17.175 1.00 96.44 87 ALA A CA 1
ATOM 674 C C . ALA A 1 87 ? -6.036 3.427 17.086 1.00 96.44 87 ALA A C 1
ATOM 676 O O . ALA A 1 87 ? -6.708 3.409 18.115 1.00 96.44 87 ALA A O 1
ATOM 677 N N . TYR A 1 88 ? -6.584 3.265 15.878 1.00 94.69 88 TYR A N 1
ATOM 678 C CA . TYR A 1 88 ? -7.991 2.922 15.650 1.00 94.69 88 TYR A CA 1
ATOM 679 C C . TYR A 1 88 ? -8.289 1.413 15.723 1.00 94.69 88 TYR A C 1
ATOM 681 O O . TYR A 1 88 ? -9.429 1.005 15.511 1.00 94.69 88 TYR A O 1
ATOM 689 N N . GLY A 1 89 ? -7.292 0.576 16.030 1.00 93.31 89 GLY A N 1
ATOM 690 C CA . GLY A 1 89 ? -7.439 -0.881 16.078 1.00 93.31 89 GLY A CA 1
ATOM 691 C C . GLY A 1 89 ? -7.532 -1.541 14.700 1.00 93.31 89 GLY A C 1
ATOM 692 O O . GLY A 1 89 ? -8.048 -2.652 14.596 1.00 93.31 89 GLY A O 1
ATOM 693 N N . LEU A 1 90 ? -7.066 -0.863 13.647 1.00 92.50 90 LEU A N 1
ATOM 694 C CA . LEU A 1 90 ? -7.093 -1.379 12.281 1.00 92.50 90 LEU A CA 1
ATOM 695 C C . LEU A 1 90 ? -5.857 -2.227 11.983 1.00 92.50 90 LEU A C 1
ATOM 697 O O . LEU A 1 90 ? -4.729 -1.833 12.295 1.00 92.50 90 LEU A O 1
ATOM 701 N N . ALA A 1 91 ? -6.065 -3.347 11.293 1.00 92.94 91 ALA A N 1
ATOM 702 C CA . ALA A 1 91 ? -4.994 -4.007 10.561 1.00 92.94 91 ALA A CA 1
ATOM 703 C C . ALA A 1 91 ? -4.569 -3.136 9.367 1.00 92.94 91 ALA A C 1
ATOM 705 O O . ALA A 1 91 ? -5.376 -2.410 8.778 1.00 92.94 91 ALA A O 1
ATOM 706 N N . VAL A 1 92 ? -3.286 -3.192 9.012 1.00 94.62 92 VAL A N 1
ATOM 707 C CA . VAL A 1 92 ? -2.715 -2.343 7.962 1.00 94.62 92 VAL A CA 1
ATOM 708 C C . VAL A 1 92 ? -1.995 -3.201 6.938 1.00 94.62 92 VAL A C 1
ATOM 710 O O . VAL A 1 92 ? -1.129 -4.006 7.283 1.00 94.62 92 VAL A O 1
ATOM 713 N N . GLY A 1 93 ? -2.325 -2.991 5.671 1.00 95.00 93 GLY A N 1
ATOM 714 C CA . GLY A 1 93 ? -1.592 -3.536 4.542 1.00 95.00 93 GLY A CA 1
ATOM 715 C C . GLY A 1 93 ? -0.967 -2.440 3.685 1.00 95.00 93 GLY A C 1
ATOM 716 O O . GLY A 1 93 ? -1.425 -1.298 3.685 1.00 95.00 93 GLY A O 1
ATOM 717 N N . ILE A 1 94 ? 0.082 -2.777 2.943 1.00 97.38 94 ILE A N 1
ATOM 718 C CA . ILE A 1 94 ? 0.729 -1.899 1.967 1.00 97.38 94 ILE A CA 1
ATOM 719 C C . ILE A 1 94 ? 0.468 -2.447 0.565 1.00 97.38 94 ILE A C 1
ATOM 721 O O . ILE A 1 94 ? 0.741 -3.616 0.297 1.00 97.38 94 ILE A O 1
ATOM 725 N N . TYR A 1 95 ? -0.048 -1.594 -0.321 1.00 96.94 95 TYR A N 1
ATOM 726 C CA . TYR A 1 95 ? -0.187 -1.879 -1.747 1.00 96.94 95 TYR A CA 1
ATOM 727 C C . TYR A 1 95 ? 0.967 -1.229 -2.521 1.00 96.94 95 TYR A C 1
ATOM 729 O O . TYR A 1 95 ? 1.038 -0.001 -2.589 1.00 96.94 95 TYR A O 1
ATOM 737 N N . THR A 1 96 ? 1.900 -2.025 -3.053 1.00 98.19 96 THR A N 1
ATOM 738 C CA . THR A 1 96 ? 3.142 -1.527 -3.683 1.00 98.19 96 THR A CA 1
ATOM 739 C C . THR A 1 96 ? 3.749 -2.540 -4.664 1.00 98.19 96 THR A C 1
ATOM 741 O O . THR A 1 96 ? 3.211 -3.622 -4.854 1.00 98.19 96 THR A O 1
ATOM 744 N N . SER A 1 97 ? 4.869 -2.224 -5.304 1.00 98.00 97 SER A N 1
ATOM 745 C CA . SER A 1 97 ? 5.732 -3.200 -5.985 1.00 98.00 97 SER A CA 1
ATOM 746 C C . SER A 1 97 ? 7.140 -3.118 -5.401 1.00 98.00 97 SER A C 1
ATOM 748 O O . SER A 1 97 ? 7.468 -2.144 -4.724 1.00 98.00 97 SER A O 1
ATOM 750 N N . ALA A 1 98 ? 7.999 -4.103 -5.678 1.00 98.12 98 ALA A N 1
ATOM 751 C CA . ALA A 1 98 ? 9.404 -4.036 -5.265 1.00 98.12 98 ALA A CA 1
ATOM 752 C C . ALA A 1 98 ? 10.088 -2.763 -5.801 1.00 98.12 98 ALA A C 1
ATOM 754 O O . ALA A 1 98 ? 10.806 -2.083 -5.073 1.00 98.12 98 ALA A O 1
ATOM 755 N N . TYR A 1 99 ? 9.795 -2.398 -7.055 1.00 98.12 99 TYR A N 1
ATOM 756 C CA . TYR A 1 99 ? 10.291 -1.170 -7.670 1.00 98.12 99 TYR A CA 1
ATOM 757 C C . TYR A 1 99 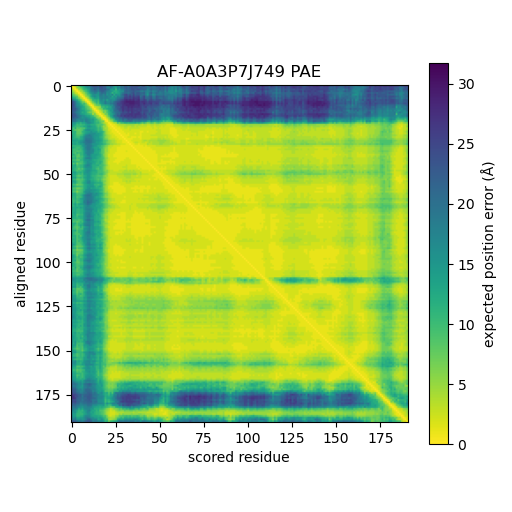? 9.778 0.080 -6.947 1.00 98.12 99 TYR A C 1
ATOM 759 O O . TYR A 1 99 ? 10.575 0.923 -6.541 1.00 98.12 99 TYR A O 1
ATOM 767 N N . ASP A 1 100 ? 8.462 0.198 -6.748 1.00 98.44 100 ASP A N 1
ATOM 768 C CA . ASP A 1 100 ? 7.879 1.373 -6.094 1.00 98.44 100 ASP A CA 1
ATOM 769 C C . ASP A 1 100 ? 8.399 1.529 -4.662 1.00 98.44 100 ASP A C 1
ATOM 771 O O . ASP A 1 100 ? 8.797 2.625 -4.264 1.00 98.44 100 ASP A O 1
ATOM 775 N N . TRP A 1 101 ? 8.447 0.433 -3.899 1.00 98.44 101 TRP A N 1
ATOM 776 C CA . TRP A 1 101 ? 8.942 0.439 -2.527 1.00 98.44 101 TRP A CA 1
ATOM 777 C C . TRP A 1 101 ? 10.396 0.900 -2.456 1.00 98.44 101 TRP A C 1
ATOM 779 O O . TRP A 1 101 ? 10.720 1.781 -1.652 1.00 98.44 101 TRP A O 1
ATOM 789 N N . GLN A 1 102 ? 11.255 0.380 -3.337 1.00 98.31 102 GLN A N 1
ATOM 790 C CA . GLN A 1 102 ? 12.644 0.809 -3.440 1.00 98.31 102 GLN A CA 1
ATOM 791 C C . GLN A 1 102 ? 12.750 2.302 -3.774 1.00 98.31 102 GLN A C 1
ATOM 793 O O . GLN A 1 102 ? 13.464 3.030 -3.089 1.00 98.31 102 GLN A O 1
ATOM 798 N N . GLN A 1 103 ? 12.024 2.788 -4.782 1.00 98.50 103 GLN A N 1
ATOM 799 C CA . GLN A 1 103 ? 12.116 4.193 -5.198 1.00 98.50 103 GLN A CA 1
ATOM 800 C C . GLN A 1 103 ? 11.579 5.163 -4.135 1.00 98.50 103 GLN A C 1
ATOM 802 O O . GLN A 1 103 ? 12.130 6.245 -3.944 1.00 98.50 103 GLN A O 1
ATOM 807 N N . ILE A 1 104 ? 10.504 4.791 -3.437 1.00 98.56 104 ILE A N 1
ATOM 808 C CA . ILE A 1 104 ? 9.816 5.676 -2.486 1.00 98.56 104 ILE A CA 1
ATOM 809 C C . ILE A 1 104 ? 10.485 5.648 -1.107 1.00 98.56 104 ILE A C 1
ATOM 811 O O . ILE A 1 104 ? 10.549 6.678 -0.428 1.00 98.56 104 ILE A O 1
ATOM 815 N N . THR A 1 105 ? 10.974 4.480 -0.680 1.00 98.44 105 THR A N 1
ATOM 816 C CA . THR A 1 105 ? 11.424 4.241 0.702 1.00 98.44 105 THR A CA 1
ATOM 817 C C . THR A 1 105 ? 12.885 3.814 0.825 1.00 98.44 105 THR A C 1
ATOM 819 O O . THR A 1 105 ? 13.379 3.708 1.945 1.00 98.44 105 THR A O 1
ATOM 822 N N . ASN A 1 106 ? 13.586 3.591 -0.291 1.00 98.12 106 ASN A N 1
ATOM 823 C CA . ASN A 1 106 ? 14.932 3.013 -0.317 1.00 98.12 106 ASN A CA 1
ATOM 824 C C . ASN A 1 106 ? 15.006 1.670 0.435 1.00 98.12 106 ASN A C 1
ATOM 826 O O . ASN A 1 106 ? 15.852 1.485 1.310 1.00 98.12 106 ASN A O 1
ATOM 830 N N . ASP A 1 107 ? 14.071 0.767 0.115 1.00 97.25 107 ASP A N 1
ATOM 831 C CA . ASP A 1 107 ? 13.942 -0.575 0.701 1.00 97.25 107 ASP A CA 1
ATOM 832 C C . ASP A 1 107 ? 13.870 -0.571 2.232 1.00 97.25 107 ASP A C 1
ATOM 834 O O . ASP A 1 107 ? 14.474 -1.393 2.928 1.00 97.25 107 ASP A O 1
ATOM 838 N N . TRP A 1 108 ? 13.096 0.370 2.778 1.00 98.06 108 TRP A N 1
ATOM 839 C CA . TRP A 1 108 ? 12.875 0.453 4.214 1.00 98.06 108 TRP A CA 1
ATOM 840 C C . TRP A 1 108 ? 12.344 -0.884 4.765 1.00 98.06 108 TRP A C 1
ATOM 842 O O . TRP A 1 108 ? 11.407 -1.470 4.223 1.00 98.06 108 TRP A O 1
ATOM 852 N N . LEU A 1 109 ? 12.958 -1.367 5.854 1.00 97.12 109 LEU A N 1
ATOM 853 C CA . LEU A 1 109 ? 12.654 -2.657 6.500 1.00 97.12 109 LEU A CA 1
ATOM 854 C C . LEU A 1 109 ? 11.582 -2.562 7.600 1.00 97.12 109 LEU A C 1
ATOM 856 O O . LEU A 1 109 ? 11.385 -3.504 8.366 1.00 97.12 109 LEU A O 1
ATOM 860 N N . GLY A 1 110 ? 10.921 -1.414 7.724 1.00 89.44 110 GLY A N 1
ATOM 861 C CA . GLY A 1 110 ? 9.726 -1.247 8.546 1.00 89.44 110 GLY A CA 1
ATOM 862 C C . GLY A 1 110 ? 8.524 -0.875 7.676 1.00 89.44 110 GLY A C 1
ATOM 863 O O . GLY A 1 110 ? 8.704 -0.591 6.495 1.00 89.44 110 GLY A O 1
ATOM 864 N N . PRO A 1 111 ? 7.305 -0.844 8.238 1.00 86.31 111 PRO A N 1
ATOM 865 C CA . PRO A 1 111 ? 6.880 -1.489 9.489 1.00 86.31 111 PRO A CA 1
ATOM 866 C C . PRO A 1 111 ? 6.892 -3.032 9.383 1.00 86.31 111 PRO A C 1
ATOM 868 O O . PRO A 1 111 ? 6.594 -3.589 8.335 1.00 86.31 111 PRO A O 1
ATOM 871 N N . THR A 1 112 ? 7.166 -3.752 10.474 1.00 87.62 112 THR A N 1
ATOM 872 C CA . THR A 1 112 ? 7.258 -5.233 10.453 1.00 87.62 112 THR A CA 1
ATOM 873 C C . THR A 1 112 ? 5.929 -5.967 10.645 1.00 87.62 112 THR A C 1
ATOM 875 O O . THR A 1 112 ? 5.856 -7.170 10.430 1.00 87.62 112 THR A O 1
ATOM 878 N N . ASP A 1 113 ? 4.882 -5.252 11.045 1.00 88.56 113 ASP A N 1
ATOM 879 C CA . ASP A 1 113 ? 3.543 -5.790 11.298 1.00 88.56 113 ASP A CA 1
ATOM 880 C C . ASP A 1 113 ? 2.554 -5.122 10.337 1.00 88.56 113 ASP A C 1
ATOM 882 O O . ASP A 1 113 ? 1.779 -4.239 10.721 1.00 88.56 113 ASP A O 1
ATOM 886 N N . THR A 1 114 ? 2.717 -5.452 9.054 1.00 94.44 114 THR A N 1
ATOM 887 C CA . THR A 1 114 ? 1.820 -5.073 7.958 1.00 94.44 114 THR A CA 1
ATOM 888 C C . THR A 1 114 ? 1.742 -6.178 6.920 1.00 94.44 114 THR A C 1
ATOM 890 O O . THR A 1 114 ? 2.700 -6.926 6.714 1.00 94.44 114 THR A O 1
ATOM 893 N N . LEU A 1 115 ? 0.610 -6.243 6.231 1.00 94.19 115 LEU A N 1
ATOM 894 C CA . LEU A 1 115 ? 0.400 -7.144 5.105 1.00 94.19 115 LEU A CA 1
ATOM 895 C C . LEU A 1 115 ? 0.926 -6.530 3.805 1.00 94.19 115 LEU A C 1
ATOM 897 O O . LEU A 1 115 ? 1.026 -5.311 3.686 1.00 94.19 115 LEU A O 1
ATOM 901 N N . LEU A 1 116 ? 1.206 -7.373 2.813 1.00 95.62 116 LEU A N 1
ATOM 902 C CA . LEU A 1 116 ? 1.633 -6.930 1.488 1.00 95.62 116 LEU A CA 1
ATOM 903 C C . LEU A 1 116 ? 0.627 -7.337 0.414 1.00 95.62 116 LEU A C 1
ATOM 905 O O . LEU A 1 116 ? 0.351 -8.521 0.221 1.00 95.62 116 LEU A O 1
ATOM 909 N N . TRP A 1 117 ? 0.153 -6.344 -0.326 1.00 95.44 117 TRP A N 1
ATOM 910 C CA . TRP A 1 117 ? -0.502 -6.501 -1.611 1.00 95.44 117 TRP A CA 1
ATOM 911 C C . TRP A 1 117 ? 0.486 -6.016 -2.665 1.00 95.44 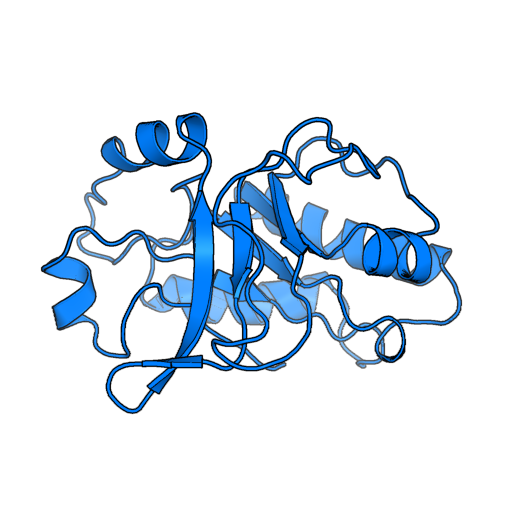117 TRP A C 1
ATOM 913 O O . TRP A 1 117 ? 0.667 -4.813 -2.842 1.00 95.44 117 TRP A O 1
ATOM 923 N N . TYR A 1 118 ? 1.192 -6.937 -3.320 1.00 97.00 118 TYR A N 1
ATOM 924 C CA . TYR A 1 118 ? 2.133 -6.533 -4.362 1.00 97.00 118 TYR A CA 1
ATOM 925 C C . TYR A 1 118 ? 1.460 -6.514 -5.730 1.00 97.00 118 TYR A C 1
ATOM 927 O O . TYR A 1 118 ? 0.572 -7.322 -5.991 1.00 97.00 118 TYR A O 1
ATOM 935 N N . TRP A 1 119 ? 1.883 -5.623 -6.620 1.00 95.62 119 TRP A N 1
ATOM 936 C CA . TRP A 1 119 ? 1.467 -5.670 -8.020 1.00 95.62 119 TRP A CA 1
ATOM 937 C C . TRP A 1 119 ? 2.621 -6.104 -8.925 1.00 95.62 119 TRP A C 1
ATOM 939 O O . TRP A 1 119 ? 3.767 -5.690 -8.741 1.00 95.62 119 TRP A O 1
ATOM 949 N N . SER A 1 120 ? 2.300 -6.964 -9.893 1.00 96.12 120 SER A N 1
ATOM 950 C CA . SER A 1 120 ? 3.215 -7.474 -10.918 1.00 96.12 120 SER A CA 1
ATOM 951 C C . SER A 1 120 ? 2.407 -7.682 -12.198 1.00 96.12 120 SER A C 1
ATOM 953 O O . SER A 1 120 ? 1.635 -8.632 -12.308 1.00 96.12 120 SER A O 1
ATOM 955 N N . VAL A 1 121 ? 2.522 -6.751 -13.143 1.00 95.69 121 VAL A N 1
ATOM 956 C CA . VAL A 1 121 ? 1.775 -6.733 -14.413 1.00 95.69 121 VAL A CA 1
ATOM 957 C C . VAL A 1 121 ? 2.696 -6.242 -15.528 1.00 95.69 121 VAL A C 1
ATOM 959 O O . VAL A 1 121 ? 3.645 -5.503 -15.263 1.00 95.69 121 VAL A O 1
ATOM 962 N N . LEU A 1 122 ? 2.415 -6.609 -16.777 1.00 95.81 122 LEU A N 1
ATOM 963 C CA . LEU A 1 122 ? 3.211 -6.181 -17.936 1.00 95.81 122 LEU A CA 1
ATOM 964 C C . LEU A 1 122 ? 2.740 -4.839 -18.525 1.00 95.81 122 LEU A C 1
ATOM 966 O O . LEU A 1 122 ? 3.394 -4.279 -19.402 1.00 95.81 122 LEU A O 1
ATOM 970 N N . GLY A 1 123 ? 1.598 -4.322 -18.069 1.00 93.94 123 GLY A N 1
ATOM 971 C CA . GLY A 1 123 ? 0.931 -3.161 -18.655 1.00 93.94 123 GLY A CA 1
ATOM 972 C C . GLY A 1 123 ? -0.578 -3.177 -18.394 1.00 93.94 123 GLY A C 1
ATOM 973 O O . GLY A 1 123 ? -1.044 -3.967 -17.576 1.00 93.94 123 GLY A O 1
ATOM 974 N N . PRO A 1 124 ? -1.344 -2.260 -19.003 1.00 90.94 124 PRO A N 1
ATOM 975 C CA . PRO A 1 124 ? -2.800 -2.251 -18.915 1.00 90.94 124 PRO A CA 1
ATOM 976 C C . PRO A 1 124 ? -3.462 -3.234 -19.891 1.00 90.94 124 PRO A C 1
ATOM 978 O O . PRO A 1 124 ? -2.993 -3.430 -21.014 1.00 90.94 124 PRO A O 1
ATOM 981 N N . GLY A 1 125 ? -4.607 -3.776 -19.479 1.00 89.44 125 GLY A N 1
ATOM 982 C CA . GLY A 1 125 ? -5.485 -4.617 -20.286 1.00 89.44 125 GLY A CA 1
ATOM 983 C C . GLY A 1 125 ? -5.181 -6.122 -20.215 1.00 89.44 125 GLY A C 1
ATOM 984 O O . GLY A 1 125 ? -4.114 -6.525 -19.751 1.00 89.44 125 GLY A O 1
ATOM 985 N N . PRO A 1 126 ? -6.095 -6.974 -20.725 1.00 89.50 126 PRO A N 1
ATOM 986 C CA . PRO A 1 126 ? -6.054 -8.424 -20.480 1.00 89.50 126 PRO A CA 1
ATOM 987 C C . PRO A 1 126 ? -4.832 -9.139 -21.072 1.00 89.50 126 PRO A C 1
ATOM 989 O O . PRO A 1 126 ? -4.438 -10.208 -20.625 1.00 89.50 126 PRO A O 1
ATOM 992 N N . MET A 1 127 ? -4.208 -8.558 -22.102 1.00 94.88 127 MET A N 1
ATOM 993 C CA . MET A 1 127 ? -3.002 -9.121 -22.726 1.00 94.88 127 MET A CA 1
ATOM 994 C C . MET A 1 127 ? -1.724 -8.869 -21.918 1.00 94.88 127 MET A C 1
ATOM 996 O O . MET A 1 127 ? -0.665 -9.370 -22.287 1.00 94.88 127 MET A O 1
ATOM 1000 N N . AL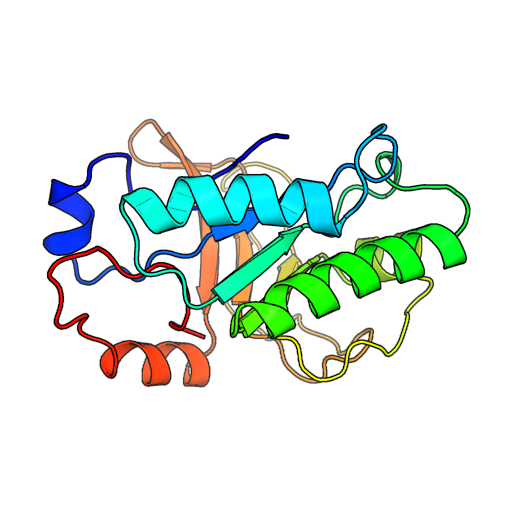A A 1 128 ? -1.811 -8.069 -20.857 1.00 95.62 128 ALA A N 1
ATOM 1001 C CA . ALA A 1 128 ? -0.682 -7.659 -20.038 1.00 95.62 128 ALA A CA 1
ATOM 1002 C C . ALA A 1 128 ? -0.731 -8.255 -18.618 1.00 95.62 128 ALA A C 1
ATOM 1004 O O . ALA A 1 128 ? -0.004 -7.803 -17.727 1.00 95.62 128 ALA A O 1
ATOM 1005 N N . GLU A 1 129 ? -1.573 -9.271 -18.413 1.00 93.75 129 GLU A N 1
ATOM 1006 C CA . GLU A 1 129 ? -1.622 -10.051 -17.179 1.00 93.75 129 GLU A CA 1
ATOM 1007 C C . GLU A 1 129 ? -0.319 -10.835 -16.954 1.00 93.75 129 GLU A C 1
ATOM 1009 O O . GLU A 1 129 ? 0.320 -11.317 -17.894 1.00 93.75 129 GLU A O 1
ATOM 1014 N N . THR A 1 130 ? 0.057 -11.009 -15.688 1.00 95.94 130 THR A N 1
ATOM 1015 C CA . THR A 1 130 ? 1.016 -12.047 -15.275 1.00 95.94 130 THR A CA 1
ATOM 1016 C C . THR A 1 130 ? 0.272 -13.266 -14.729 1.00 95.94 130 THR A C 1
ATOM 1018 O O . THR A 1 130 ? -0.947 -13.247 -14.556 1.00 95.94 130 THR A O 1
ATOM 1021 N N . SER A 1 131 ? 0.997 -14.352 -14.440 1.00 95.25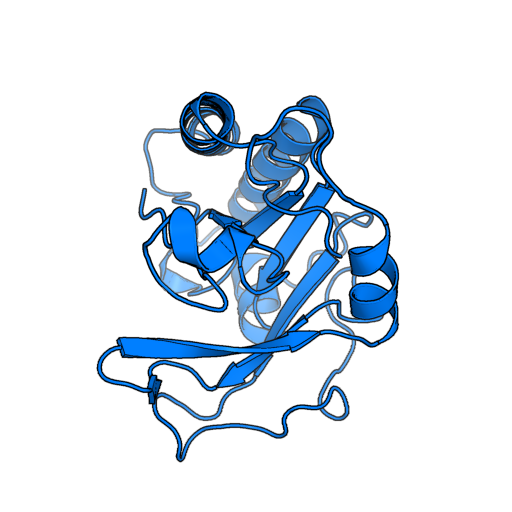 131 SER A N 1
ATOM 1022 C CA . SER A 1 131 ? 0.416 -15.538 -13.805 1.00 95.25 131 SER A CA 1
ATOM 1023 C C . SER A 1 131 ? -0.339 -15.167 -12.526 1.00 95.25 131 SER A C 1
ATOM 1025 O O . SER A 1 131 ? 0.186 -14.458 -11.665 1.00 95.25 131 SER A O 1
ATOM 1027 N N . ASN A 1 132 ? -1.546 -15.709 -12.355 1.00 89.19 132 ASN A N 1
ATOM 1028 C CA . ASN A 1 132 ? -2.401 -15.508 -11.179 1.00 89.19 132 ASN A CA 1
ATOM 1029 C C . ASN A 1 132 ? -1.951 -16.333 -9.952 1.00 89.19 132 ASN A C 1
ATOM 1031 O O . ASN A 1 132 ? -2.772 -16.841 -9.188 1.00 89.19 132 ASN A O 1
ATOM 1035 N N . ASN A 1 133 ? -0.641 -16.483 -9.772 1.00 89.19 133 ASN A N 1
ATOM 1036 C CA . ASN A 1 133 ? 0.001 -17.202 -8.680 1.00 89.19 133 ASN A CA 1
ATOM 1037 C C . ASN A 1 133 ? 1.134 -16.346 -8.078 1.00 89.19 133 ASN A C 1
ATOM 1039 O O . ASN A 1 133 ? 1.392 -15.231 -8.530 1.00 89.19 133 ASN A O 1
ATOM 1043 N N . PHE A 1 134 ? 1.804 -16.875 -7.057 1.00 93.38 134 PHE A N 1
ATOM 1044 C CA . PHE A 1 134 ? 2.846 -16.174 -6.298 1.00 93.38 134 PHE A CA 1
ATOM 1045 C C . PHE A 1 134 ? 4.273 -16.616 -6.662 1.00 93.38 134 PHE A C 1
ATOM 1047 O O . PHE A 1 134 ? 5.210 -16.322 -5.925 1.00 93.38 134 PHE A O 1
ATOM 1054 N N . GLU A 1 135 ? 4.456 -17.353 -7.763 1.00 96.38 135 GLU A N 1
ATOM 1055 C CA . GLU A 1 135 ? 5.762 -17.922 -8.144 1.00 96.38 135 GLU A CA 1
ATOM 1056 C C . GLU A 1 135 ? 6.785 -16.851 -8.548 1.00 96.38 135 GLU A C 1
ATOM 1058 O O . GLU A 1 135 ? 7.987 -17.082 -8.457 1.00 96.38 135 GLU A O 1
ATOM 1063 N N . ASP A 1 136 ? 6.310 -15.673 -8.961 1.00 96.25 136 ASP A N 1
ATOM 1064 C CA . ASP A 1 136 ? 7.136 -14.513 -9.309 1.00 96.25 136 ASP A CA 1
ATOM 1065 C C . ASP A 1 136 ? 7.483 -13.624 -8.106 1.00 96.25 136 ASP A C 1
ATOM 1067 O O . ASP A 1 136 ? 8.160 -12.606 -8.261 1.00 96.25 136 ASP A O 1
ATOM 1071 N N . TYR A 1 137 ? 7.009 -13.967 -6.905 1.00 97.44 137 TYR A N 1
ATOM 1072 C CA . TYR A 1 137 ? 7.289 -13.171 -5.723 1.00 97.44 137 TYR A CA 1
ATOM 1073 C C . TYR A 1 137 ? 8.718 -13.397 -5.222 1.00 97.44 137 TYR A C 1
ATOM 1075 O O . TYR A 1 137 ? 9.138 -14.518 -4.924 1.00 97.44 137 TYR A O 1
ATOM 1083 N N . HIS A 1 138 ? 9.428 -12.293 -5.010 1.00 97.00 138 HIS A N 1
ATOM 1084 C CA . HIS A 1 138 ? 10.697 -12.261 -4.297 1.00 97.00 138 HIS A CA 1
ATOM 1085 C C . HIS A 1 138 ? 10.581 -11.325 -3.085 1.00 97.00 138 HIS A C 1
ATOM 1087 O O . HIS A 1 138 ? 9.999 -10.250 -3.229 1.00 97.00 138 HIS A O 1
ATOM 1093 N N . PRO A 1 139 ? 11.115 -11.695 -1.903 1.00 97.31 139 PRO A N 1
ATOM 1094 C CA . PRO A 1 139 ? 11.065 -10.842 -0.717 1.00 97.31 139 PRO A CA 1
ATOM 1095 C C . PRO A 1 139 ? 11.683 -9.458 -0.947 1.00 97.31 139 PRO A C 1
ATOM 1097 O O . PRO A 1 139 ? 12.772 -9.345 -1.510 1.00 97.31 139 PRO A O 1
ATOM 1100 N N . PHE A 1 140 ? 11.012 -8.420 -0.454 1.00 97.88 140 PHE A N 1
ATOM 1101 C CA . PHE A 1 140 ? 11.502 -7.040 -0.431 1.00 97.88 140 PHE A CA 1
ATOM 1102 C C . PHE A 1 140 ? 10.923 -6.294 0.776 1.00 97.88 140 PHE A C 1
ATOM 1104 O O . PHE A 1 140 ? 9.879 -6.676 1.317 1.00 97.88 140 PHE A O 1
ATOM 1111 N N . GLY A 1 141 ? 11.601 -5.227 1.208 1.00 96.75 141 GLY A N 1
ATOM 1112 C CA . GLY A 1 141 ? 11.221 -4.499 2.419 1.00 96.75 141 GLY A CA 1
ATOM 1113 C C . GLY A 1 141 ? 11.100 -5.434 3.640 1.00 96.75 141 GLY A C 1
ATOM 1114 O O . GLY A 1 141 ? 11.931 -6.331 3.809 1.00 96.75 141 GLY A O 1
ATOM 1115 N N . PRO A 1 142 ? 10.080 -5.264 4.502 1.00 96.19 142 PRO A N 1
ATOM 1116 C CA . PRO A 1 142 ? 9.859 -6.138 5.657 1.00 96.19 142 PRO A CA 1
ATOM 1117 C C . PRO A 1 142 ? 9.209 -7.494 5.318 1.00 96.19 142 PRO A C 1
ATOM 1119 O O . PRO A 1 142 ? 9.107 -8.353 6.200 1.00 96.19 142 PRO A O 1
ATOM 1122 N N . TRP A 1 143 ? 8.734 -7.709 4.085 1.00 96.69 143 TR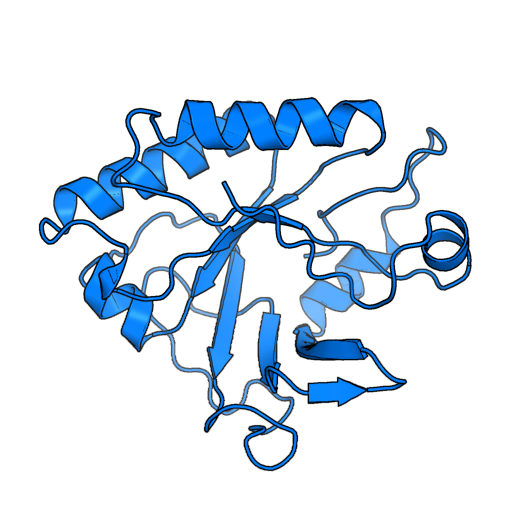P A N 1
ATOM 1123 C CA . TRP A 1 143 ? 7.849 -8.831 3.763 1.00 96.69 143 TRP A CA 1
ATOM 1124 C C . TRP A 1 143 ? 8.605 -10.039 3.216 1.00 96.69 143 TRP A C 1
ATOM 1126 O O . TRP A 1 143 ? 9.309 -9.970 2.211 1.00 96.69 143 TRP A O 1
ATOM 1136 N N . LYS A 1 144 ? 8.408 -11.184 3.876 1.00 94.94 144 LYS A N 1
ATOM 1137 C CA . LYS A 1 144 ? 8.896 -12.494 3.412 1.00 94.94 144 LYS A CA 1
ATOM 1138 C C . LYS A 1 144 ? 7.879 -13.229 2.543 1.00 94.94 144 LYS A C 1
ATOM 1140 O O . LYS A 1 144 ? 8.258 -14.098 1.767 1.00 94.94 144 LYS A O 1
ATOM 1145 N N . THR A 1 145 ? 6.600 -12.906 2.710 1.00 93.31 145 THR A N 1
ATOM 1146 C CA . THR A 1 145 ? 5.471 -13.503 1.995 1.00 93.31 145 THR A CA 1
ATOM 1147 C C . THR A 1 145 ? 4.421 -12.426 1.729 1.00 93.31 145 THR A C 1
ATOM 1149 O O . THR A 1 145 ? 4.161 -11.623 2.631 1.00 93.31 145 THR A O 1
ATOM 1152 N N . PRO A 1 146 ? 3.784 -12.406 0.548 1.00 94.19 146 PRO A N 1
ATOM 1153 C CA . PRO A 1 146 ? 2.679 -11.505 0.263 1.00 94.19 146 PRO A CA 1
ATOM 1154 C C . PRO A 1 146 ? 1.359 -12.062 0.815 1.00 94.19 146 PRO A C 1
ATOM 1156 O O . PRO A 1 146 ? 1.223 -13.261 1.048 1.00 94.19 146 PRO A O 1
ATOM 1159 N N . ALA A 1 147 ? 0.370 -11.193 0.993 1.00 90.94 147 ALA A N 1
ATOM 1160 C CA . ALA A 1 147 ? -1.018 -11.559 1.276 1.00 90.94 147 ALA A CA 1
ATOM 1161 C C . ALA A 1 147 ? -1.863 -11.579 -0.010 1.00 90.94 147 ALA A C 1
ATOM 1163 O O . ALA A 1 147 ? -2.713 -12.457 -0.188 1.00 90.94 147 ALA A O 1
ATOM 1164 N N . VAL A 1 148 ? -1.597 -10.628 -0.911 1.00 90.56 148 VAL A N 1
ATOM 1165 C CA . VAL A 1 148 ? -2.349 -10.394 -2.150 1.00 90.56 148 VAL A CA 1
ATOM 1166 C C . VAL A 1 148 ? -1.381 -10.093 -3.293 1.00 90.56 148 VAL A C 1
ATOM 1168 O O . VAL A 1 148 ? -0.337 -9.470 -3.078 1.00 90.56 148 VAL A O 1
ATOM 1171 N N . LYS A 1 149 ? -1.733 -10.511 -4.508 1.00 92.50 149 LYS A N 1
ATOM 1172 C CA . LYS A 1 149 ? -1.078 -10.100 -5.751 1.00 92.50 149 LYS A CA 1
ATOM 1173 C C . LYS A 1 149 ? -2.097 -9.467 -6.689 1.00 92.50 149 LYS A C 1
ATOM 1175 O O . LYS A 1 149 ? -3.074 -10.137 -7.009 1.00 92.50 149 LYS A O 1
ATOM 1180 N N . GLN A 1 150 ? -1.809 -8.277 -7.212 1.00 93.25 150 GLN A N 1
ATOM 1181 C CA . GLN A 1 150 ? -2.461 -7.763 -8.420 1.00 93.25 150 GLN A CA 1
ATOM 1182 C C . GLN A 1 150 ? -1.715 -8.278 -9.652 1.00 93.25 150 GLN A C 1
ATOM 1184 O O . GLN A 1 150 ? -0.555 -7.912 -9.871 1.00 93.25 150 GLN A O 1
ATOM 1189 N N . PHE A 1 151 ? -2.368 -9.136 -10.436 1.00 92.25 151 PHE A N 1
ATOM 1190 C CA . PHE A 1 151 ? -1.789 -9.764 -11.631 1.00 92.25 151 PHE A CA 1
ATOM 1191 C C . PHE A 1 151 ? -2.353 -9.202 -12.943 1.00 92.25 151 PHE A C 1
ATOM 1193 O O . PHE A 1 151 ? -1.785 -9.468 -13.999 1.00 92.25 151 PHE A O 1
ATOM 1200 N N . GLY A 1 152 ? -3.415 -8.393 -12.879 1.00 89.94 152 GLY A N 1
ATOM 1201 C CA . GLY A 1 152 ? -4.019 -7.708 -14.024 1.00 89.94 152 GLY A CA 1
ATOM 1202 C C . GLY A 1 152 ? -4.523 -6.313 -13.653 1.00 89.94 152 GLY A C 1
ATOM 1203 O O . GLY A 1 152 ? -4.899 -6.069 -12.503 1.00 89.94 152 GLY A O 1
ATOM 1204 N N . GLN A 1 153 ? -4.504 -5.369 -14.598 1.00 89.50 153 GLN A N 1
ATOM 1205 C CA . GLN A 1 153 ? -4.927 -3.985 -14.353 1.00 89.50 153 GLN A CA 1
ATOM 1206 C C . GLN A 1 153 ? -5.632 -3.360 -15.558 1.00 89.50 153 GLN A C 1
ATOM 1208 O O . GLN A 1 153 ? -5.272 -3.621 -16.706 1.00 89.50 153 GLN A O 1
ATOM 1213 N N . GLN A 1 154 ? -6.572 -2.451 -15.290 1.00 87.56 154 GLN A N 1
ATOM 1214 C CA . GLN A 1 154 ? -7.329 -1.717 -16.314 1.00 87.56 154 GLN A CA 1
ATOM 1215 C C . GLN A 1 154 ? -8.029 -2.633 -17.336 1.00 87.56 154 GLN A C 1
ATOM 1217 O O . GLN A 1 154 ? -7.977 -2.405 -18.546 1.00 87.56 154 GLN A O 1
ATOM 1222 N N . GLU A 1 155 ? -8.688 -3.681 -16.854 1.00 82.69 155 GLU A N 1
ATOM 1223 C CA . GLU A 1 155 ? -9.334 -4.676 -17.704 1.00 82.69 155 GLU A CA 1
ATOM 1224 C C . GLU A 1 155 ? -10.837 -4.432 -17.864 1.00 82.69 155 GLU A C 1
ATOM 1226 O O . GLU A 1 155 ? -11.533 -4.260 -16.862 1.00 82.69 155 GLU A O 1
ATOM 1231 N N . PRO A 1 156 ? -11.373 -4.462 -19.097 1.00 83.44 156 PRO A N 1
ATOM 1232 C CA . PRO A 1 156 ? -12.801 -4.312 -19.336 1.00 83.44 156 PRO A CA 1
ATOM 1233 C C . PRO A 1 156 ? -13.536 -5.639 -19.090 1.00 83.44 156 PRO A C 1
ATOM 1235 O O . PRO A 1 156 ? -13.608 -6.499 -19.968 1.00 83.44 156 PRO A O 1
ATOM 1238 N N . ILE A 1 157 ? -14.137 -5.796 -17.910 1.00 75.88 157 ILE A N 1
ATOM 1239 C CA . ILE A 1 157 ? -14.941 -6.967 -17.536 1.00 75.88 157 ILE A CA 1
ATOM 1240 C C . ILE A 1 157 ? -16.384 -6.530 -17.289 1.00 75.88 157 ILE A C 1
ATOM 1242 O O . ILE A 1 157 ? -16.656 -5.671 -16.455 1.00 75.88 157 ILE A O 1
ATOM 1246 N N . CYS A 1 158 ? -17.335 -7.129 -18.013 1.00 83.69 158 CYS A N 1
ATOM 1247 C CA . CYS A 1 158 ? -18.772 -6.850 -17.871 1.00 83.69 158 CYS A CA 1
ATOM 1248 C C . CYS A 1 158 ? -19.135 -5.348 -17.947 1.00 83.69 158 CYS A C 1
ATOM 1250 O O . CYS A 1 158 ? -20.028 -4.886 -17.240 1.00 83.69 158 CYS A O 1
ATOM 1252 N N . GLY A 1 159 ? -18.436 -4.578 -18.791 1.00 81.31 159 GLY A N 1
ATOM 1253 C CA . GLY A 1 159 ? -18.665 -3.136 -18.959 1.00 81.31 159 GLY A CA 1
ATOM 1254 C C . GLY A 1 159 ? -18.053 -2.249 -17.868 1.00 81.31 159 GLY A C 1
ATOM 1255 O O . GLY A 1 159 ? -18.326 -1.053 -17.852 1.00 81.31 159 GLY A O 1
ATOM 1256 N N . GLN A 1 160 ? -17.235 -2.814 -16.977 1.00 77.25 160 GLN A N 1
ATOM 1257 C CA . GLN A 1 160 ? -16.484 -2.088 -15.953 1.00 77.25 160 GLN A CA 1
ATOM 1258 C C . GLN A 1 160 ? -14.985 -2.277 -16.161 1.00 77.25 160 GLN A C 1
ATOM 1260 O O . GLN A 1 160 ? -14.544 -3.358 -16.547 1.00 77.25 160 GLN A O 1
ATOM 1265 N N . THR A 1 161 ? -14.203 -1.241 -15.870 1.00 79.88 161 THR A N 1
ATOM 1266 C CA . THR A 1 161 ? -12.742 -1.344 -15.829 1.00 79.88 161 THR A CA 1
ATOM 1267 C C . THR A 1 161 ? -12.320 -1.781 -14.434 1.00 79.88 161 THR A C 1
ATOM 1269 O O . THR A 1 161 ? -12.598 -1.077 -13.465 1.00 79.88 161 THR A O 1
ATOM 1272 N N . VAL A 1 162 ? -11.662 -2.932 -14.327 1.00 81.62 162 VAL A N 1
ATOM 1273 C CA . VAL A 1 162 ? -11.267 -3.531 -13.045 1.00 81.62 162 VAL A CA 1
ATOM 1274 C C . VAL A 1 162 ? -9.785 -3.890 -13.026 1.00 81.62 162 VAL A C 1
ATOM 1276 O O . VAL A 1 162 ? -9.151 -4.043 -14.069 1.00 81.62 162 VAL A O 1
ATOM 1279 N N . ASN A 1 163 ? -9.243 -4.048 -11.823 1.00 86.38 163 ASN A N 1
ATOM 1280 C CA . ASN A 1 163 ? -7.986 -4.754 -11.605 1.00 86.38 163 ASN A CA 1
ATOM 1281 C C . ASN A 1 163 ? -8.292 -6.181 -11.138 1.00 86.38 163 ASN A C 1
ATOM 1283 O O . ASN A 1 163 ? -9.398 -6.462 -10.662 1.00 86.38 163 ASN A O 1
ATOM 1287 N N . ARG A 1 164 ? -7.333 -7.090 -11.322 1.00 84.44 164 ARG A N 1
ATOM 1288 C CA . ARG A 1 164 ? -7.485 -8.504 -10.978 1.00 84.44 164 ARG A CA 1
ATOM 1289 C C . ARG A 1 164 ? -6.443 -8.927 -9.965 1.00 84.44 164 ARG A C 1
ATOM 1291 O O . ARG A 1 164 ? -5.241 -8.764 -10.182 1.00 84.44 164 ARG A O 1
ATOM 1298 N N . ASP A 1 165 ? -6.941 -9.547 -8.904 1.00 88.25 165 ASP A N 1
ATOM 1299 C CA . ASP A 1 165 ? -6.158 -9.922 -7.741 1.00 88.25 165 ASP A CA 1
ATOM 1300 C C . ASP A 1 165 ? -6.316 -11.399 -7.393 1.00 88.25 165 ASP A C 1
ATOM 1302 O O . ASP A 1 165 ? -7.368 -12.009 -7.610 1.00 88.25 165 ASP A O 1
ATOM 1306 N N . VAL A 1 166 ? -5.267 -11.967 -6.808 1.00 84.12 166 VAL A N 1
ATOM 1307 C CA . VAL A 1 166 ? -5.282 -13.286 -6.175 1.00 84.12 166 VAL A CA 1
ATOM 1308 C C . VAL A 1 166 ? -4.799 -13.162 -4.734 1.00 84.12 166 VAL A C 1
ATOM 1310 O O . VAL A 1 166 ? -3.864 -12.425 -4.427 1.00 84.12 166 VAL A O 1
ATOM 1313 N N . PHE A 1 167 ? -5.453 -13.892 -3.837 1.00 85.88 167 PHE A N 1
ATOM 1314 C CA . PHE A 1 167 ? -5.131 -13.938 -2.415 1.00 85.88 167 PHE A CA 1
ATOM 1315 C C . PHE A 1 167 ? -4.405 -15.237 -2.084 1.00 85.88 167 PHE A C 1
ATOM 1317 O O . PHE A 1 167 ? -4.660 -16.271 -2.709 1.00 85.88 167 PHE A O 1
ATOM 1324 N N . THR A 1 168 ? -3.517 -15.210 -1.090 1.00 80.62 168 THR A N 1
ATOM 1325 C CA . THR A 1 168 ? -2.896 -16.456 -0.628 1.00 80.62 168 THR A CA 1
ATOM 1326 C C . THR A 1 168 ? -3.936 -17.385 0.011 1.00 80.62 168 THR A C 1
ATOM 1328 O O . THR A 1 168 ? -4.920 -16.911 0.588 1.00 80.62 168 THR A O 1
ATOM 1331 N N . PRO A 1 169 ? -3.730 -18.715 -0.028 1.00 73.62 169 PRO A N 1
ATOM 1332 C CA . PRO A 1 169 ? -4.638 -19.660 0.622 1.00 73.62 169 PRO A CA 1
ATOM 1333 C C . PRO A 1 169 ? -4.840 -19.380 2.117 1.00 73.62 169 PRO A C 1
ATOM 1335 O O . PRO A 1 169 ? -5.955 -19.494 2.616 1.00 73.62 169 PRO A O 1
ATOM 1338 N N . THR A 1 170 ? -3.781 -18.967 2.822 1.00 71.19 170 THR A N 1
ATOM 1339 C CA . THR A 1 170 ? -3.832 -18.609 4.249 1.00 71.19 170 THR A CA 1
ATOM 1340 C C . THR A 1 170 ? -4.796 -17.455 4.503 1.00 71.19 170 THR A C 1
ATOM 1342 O O . THR A 1 170 ? -5.642 -17.532 5.390 1.00 71.19 170 THR A O 1
ATOM 1345 N N . VAL A 1 171 ? -4.703 -16.416 3.676 1.00 71.50 171 VAL A N 1
ATOM 1346 C CA . VAL A 1 171 ? -5.585 -15.251 3.723 1.00 71.50 171 VAL A CA 1
ATOM 1347 C C . VAL A 1 171 ? -7.030 -15.647 3.412 1.00 71.50 171 VAL A C 1
ATOM 1349 O O . VAL A 1 171 ? -7.941 -15.277 4.145 1.00 71.50 171 VAL A O 1
ATOM 1352 N N . LEU A 1 172 ? -7.250 -16.471 2.381 1.00 64.75 172 LEU A N 1
ATOM 1353 C CA . LEU A 1 172 ? -8.582 -16.973 2.024 1.00 64.75 172 LEU A CA 1
ATOM 1354 C C . LEU A 1 172 ? -9.233 -17.790 3.151 1.00 64.75 172 LEU A C 1
ATOM 1356 O O . LEU A 1 172 ? -10.434 -17.662 3.380 1.00 64.75 172 LEU A O 1
ATOM 1360 N N . ALA A 1 173 ? -8.455 -18.593 3.880 1.00 60.09 173 ALA A N 1
ATOM 1361 C CA . ALA A 1 173 ? -8.957 -19.374 5.008 1.00 60.09 173 ALA A CA 1
ATOM 1362 C C . ALA A 1 173 ? -9.414 -18.489 6.184 1.00 60.09 173 ALA A C 1
ATOM 1364 O O . ALA A 1 173 ? -10.417 -18.801 6.825 1.00 60.09 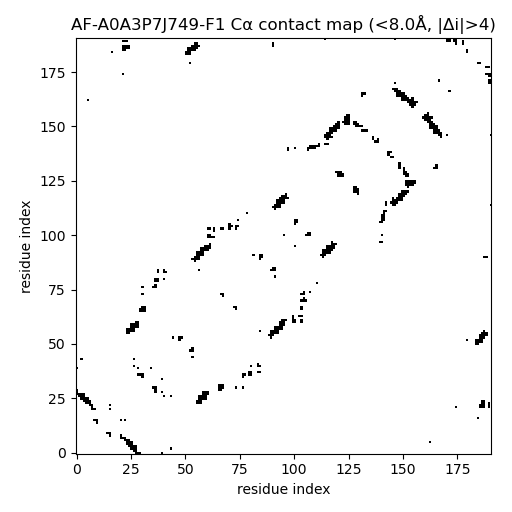173 ALA A O 1
ATOM 1365 N N . ALA A 1 174 ? -8.737 -17.362 6.434 1.00 60.56 174 ALA A N 1
ATOM 1366 C CA . ALA A 1 174 ? -9.107 -16.415 7.490 1.00 60.56 174 ALA A CA 1
ATOM 1367 C C . ALA A 1 174 ? -10.454 -15.702 7.231 1.00 60.56 174 ALA A C 1
ATOM 1369 O O . ALA A 1 174 ? -11.137 -15.305 8.176 1.00 60.56 174 ALA A O 1
ATOM 1370 N N . ARG A 1 175 ? -10.882 -15.594 5.964 1.00 57.66 175 ARG A N 1
ATOM 1371 C CA . ARG A 1 175 ? -12.119 -14.894 5.553 1.00 57.66 175 ARG A CA 1
ATOM 1372 C C . ARG A 1 175 ? -13.397 -15.480 6.124 1.00 57.66 175 ARG A C 1
ATOM 1374 O O . ARG A 1 175 ? -14.331 -14.744 6.416 1.00 57.66 175 ARG A O 1
ATOM 1381 N N . SER A 1 176 ? -13.430 -16.799 6.286 1.00 48.94 176 SER A N 1
ATOM 1382 C CA . SER A 1 176 ? -14.651 -17.540 6.628 1.00 48.94 176 SER A CA 1
ATOM 1383 C C . SER A 1 176 ? -15.103 -17.329 8.082 1.00 48.94 176 SER A C 1
ATOM 1385 O O . SER A 1 176 ? -16.140 -17.846 8.487 1.00 48.94 176 SER A O 1
ATOM 1387 N N . ALA A 1 177 ? -14.322 -16.604 8.892 1.00 48.03 177 ALA A N 1
ATOM 1388 C CA . ALA A 1 177 ? -14.552 -16.444 10.325 1.00 48.03 177 ALA A CA 1
ATOM 1389 C C . ALA A 1 177 ? -15.316 -15.161 10.716 1.00 48.03 177 ALA A C 1
ATOM 1391 O O . ALA A 1 177 ? -15.653 -15.003 11.889 1.00 48.03 177 ALA A O 1
ATOM 1392 N N . PHE A 1 178 ? -15.592 -14.243 9.781 1.00 52.22 178 PHE A N 1
ATOM 1393 C CA . PHE A 1 178 ? -16.097 -12.902 10.106 1.00 52.22 178 PHE A CA 1
ATOM 1394 C C . PHE A 1 178 ? -17.477 -12.605 9.500 1.00 52.22 178 PHE A C 1
ATOM 1396 O O . PHE A 1 178 ? -17.607 -11.871 8.527 1.00 52.22 178 PHE A O 1
ATOM 1403 N N . THR A 1 179 ? -18.538 -13.113 10.128 1.00 51.25 179 THR A N 1
ATOM 1404 C CA . THR A 1 179 ? -19.894 -12.568 9.943 1.00 51.25 179 THR A CA 1
ATOM 1405 C C . THR A 1 179 ? -20.120 -11.426 10.934 1.00 51.25 179 THR A C 1
ATOM 1407 O O . THR A 1 179 ? -20.133 -11.655 12.146 1.00 51.25 179 THR A O 1
ATOM 1410 N N . ALA A 1 180 ? -20.296 -10.197 10.441 1.00 53.69 180 ALA A N 1
ATOM 1411 C CA . ALA A 1 180 ? -20.587 -9.040 11.287 1.00 53.69 180 ALA A CA 1
ATOM 1412 C C . ALA A 1 180 ? -21.959 -9.191 11.972 1.00 53.69 180 ALA A C 1
ATOM 1414 O O . ALA A 1 180 ? -22.979 -9.405 11.321 1.00 53.69 180 ALA A O 1
ATOM 1415 N N . SER A 1 181 ? -21.981 -9.083 13.302 1.00 54.34 181 SER A N 1
ATOM 1416 C CA . SER A 1 181 ? -23.175 -9.275 14.137 1.00 54.34 181 SER A CA 1
ATOM 1417 C C . SER A 1 181 ? -24.122 -8.068 14.176 1.00 54.34 181 SER A C 1
ATOM 1419 O O . SER A 1 181 ? -25.227 -8.182 14.702 1.00 54.34 181 SER A O 1
ATOM 1421 N N . ASP A 1 182 ? -23.710 -6.919 13.634 1.00 64.19 182 ASP A N 1
ATOM 1422 C CA . ASP A 1 182 ? -24.413 -5.632 13.719 1.00 64.19 182 ASP A CA 1
ATOM 1423 C C . ASP A 1 182 ? -25.180 -5.247 12.438 1.00 64.19 182 ASP A C 1
ATOM 1425 O O . ASP A 1 182 ? -25.802 -4.186 12.382 1.00 64.19 182 ASP A O 1
ATOM 1429 N N . GLY A 1 183 ? -25.147 -6.098 11.405 1.00 65.69 183 GLY A N 1
ATOM 1430 C CA . GLY A 1 183 ? -25.803 -5.860 10.116 1.00 65.69 183 GLY A CA 1
ATOM 1431 C C . GLY A 1 183 ? -25.104 -4.833 9.213 1.00 65.69 183 GLY A C 1
ATOM 1432 O O . GLY A 1 183 ? -25.578 -4.600 8.097 1.00 65.69 183 GLY A O 1
ATOM 1433 N N . LYS A 1 184 ? -23.983 -4.232 9.644 1.00 71.44 184 LYS A N 1
ATOM 1434 C CA . LYS A 1 184 ? -23.132 -3.408 8.772 1.00 71.44 184 LYS A CA 1
ATOM 1435 C C . LYS A 1 184 ? -22.240 -4.307 7.919 1.00 71.44 184 LYS A C 1
ATOM 1437 O O . LYS A 1 184 ? -21.768 -5.348 8.368 1.00 71.44 184 LYS A O 1
ATOM 1442 N N . ILE A 1 185 ? -21.948 -3.871 6.693 1.00 75.94 185 ILE A N 1
ATOM 1443 C CA . ILE A 1 185 ? -20.933 -4.542 5.872 1.00 75.94 185 ILE A CA 1
ATOM 1444 C C . ILE A 1 185 ? -19.567 -4.344 6.533 1.00 75.94 185 ILE A C 1
ATOM 1446 O O . ILE A 1 185 ? -19.192 -3.222 6.896 1.00 75.94 185 ILE A O 1
ATOM 1450 N N . GLN A 1 186 ? -18.822 -5.436 6.680 1.00 77.94 186 GLN A N 1
ATOM 1451 C CA . GLN A 1 186 ? -17.447 -5.397 7.152 1.00 77.94 186 GLN A CA 1
ATOM 1452 C C . GLN A 1 186 ? -16.493 -5.081 5.996 1.00 77.94 186 GLN A C 1
ATOM 1454 O O . GLN A 1 186 ? -16.527 -5.739 4.954 1.00 77.94 186 GLN A O 1
ATOM 1459 N N . ILE A 1 187 ? -15.626 -4.094 6.220 1.00 79.06 187 ILE A N 1
ATOM 1460 C CA . ILE A 1 187 ? -14.517 -3.734 5.334 1.00 79.06 187 ILE A CA 1
ATOM 1461 C C . ILE A 1 187 ? -13.213 -4.183 5.988 1.00 79.06 187 ILE A C 1
ATOM 1463 O O . ILE A 1 187 ? -12.916 -3.792 7.117 1.00 79.06 187 ILE A O 1
ATOM 1467 N N . GLY A 1 188 ? -12.408 -4.945 5.262 1.00 73.25 188 GLY A N 1
ATOM 1468 C CA . GLY A 1 188 ? -11.127 -5.449 5.724 1.00 73.25 188 GLY A CA 1
ATOM 1469 C C . GLY A 1 188 ? -11.241 -6.556 6.772 1.00 73.25 188 GLY A C 1
ATOM 1470 O O . GLY A 1 188 ? -12.328 -6.947 7.207 1.00 73.25 188 GLY A O 1
ATOM 1471 N N . GLY A 1 189 ? -10.084 -7.062 7.196 1.00 67.38 189 GLY A N 1
ATOM 1472 C CA . GLY A 1 189 ? -9.993 -8.197 8.121 1.00 67.38 189 GLY A CA 1
ATOM 1473 C C . GLY A 1 189 ? -10.215 -9.552 7.443 1.00 67.38 189 GLY A C 1
ATOM 1474 O O . GLY A 1 189 ? -10.395 -10.552 8.129 1.00 67.38 189 GLY A O 1
ATOM 1475 N N . TYR A 1 190 ? -10.197 -9.584 6.108 1.00 60.25 190 TYR A N 1
ATOM 1476 C CA . TYR A 1 190 ? -10.247 -10.802 5.297 1.00 60.25 190 TYR A CA 1
ATOM 1477 C C . TYR A 1 190 ? -8.842 -11.279 4.896 1.00 60.25 190 TYR A C 1
ATOM 1479 O O . TYR A 1 190 ? -8.723 -12.008 3.905 1.00 60.25 190 TYR A O 1
ATOM 1487 N N . VAL A 1 191 ? -7.812 -10.813 5.620 1.00 56.06 191 VAL A N 1
ATOM 1488 C CA . VAL A 1 191 ? -6.367 -10.948 5.380 1.00 56.06 191 VAL A CA 1
ATOM 1489 C C . VAL A 1 191 ? -5.578 -11.080 6.677 1.00 56.06 191 VAL A C 1
ATOM 1491 O O . VAL A 1 191 ? -5.988 -10.453 7.680 1.00 56.06 191 VAL A O 1
#

Secondary structure (DSSP, 8-state):
-------SS-S-HHHHTTTT--B--EE---TTSSS-HHHHHHHHHHHHHTTEEE-EEEEE---GGGS-S-HHHHHHHHHHHHHHHHHTT-EEEEEE-HHHHHHHHSS----SS-EEEEE--SSSSGGGPPPSSSTT---BTTBSS-SEEEEEEEEEETTEEEEEEEE-HHHHHHGGG---TTSSEEES---

InterPro domains:
  IPR017853 Glycoside hydrolase superfamily [SSF51445] (11-170)
  IPR051595 Glycosyl Hydrolase 25 Enzymes [PTHR23208] (16-168)

Solvent-accessible surface area (backbone atoms only — not comparable to full-atom values): 10788 Å² total; per-residue (Å²): 126,61,79,56,70,64,50,76,66,66,101,43,83,75,56,40,75,72,63,82,49,71,34,47,43,41,44,50,74,55,76,84,49,95,55,53,42,42,56,57,47,50,56,53,51,59,63,45,52,76,66,31,47,72,34,28,42,29,41,48,48,58,62,53,90,66,50,59,94,48,36,70,58,38,48,52,40,55,50,43,31,51,53,47,39,45,74,74,68,29,48,46,30,39,32,31,31,70,67,29,38,34,72,37,39,68,50,41,61,61,72,78,86,55,46,33,33,37,52,51,58,76,47,72,24,81,91,17,47,41,72,86,65,71,87,85,68,74,71,50,54,53,42,82,64,68,44,31,37,36,18,31,31,64,24,82,54,98,91,38,76,40,67,39,75,40,66,37,70,70,26,58,62,53,39,81,75,70,78,62,90,82,79,40,57,54,28,31,61,50,100